Protein AF-A0AAE3TAG8-F1 (afdb_monomer)

Nearest PDB structures (foldseek):
  5u4i-assembly1_t  TM=4.916E-01  e=1.378E+00  Escherichia coli K-12
  6yss-assembly1_t  TM=4.683E-01  e=1.378E+00  Escherichia coli
  7pjw-assembly1_t  TM=4.769E-01  e=2.039E+00  Escherichia coli
  7uvv-assembly1_t  TM=3.783E-01  e=1.313E+00  Acinetobacter baumannii AB0057
  1uk5-assembly1_A  TM=3.791E-01  e=3.017E+00  Mus musculus

Solvent-accessible surface area (backbone atoms only — not comparable to full-atom values): 10497 Å² total; per-residue (Å²): 139,84,82,75,82,76,80,76,69,78,51,58,39,34,29,43,90,76,47,44,81,48,57,55,66,63,53,48,48,61,56,38,70,78,38,60,77,96,37,33,83,53,59,27,48,55,48,49,55,51,50,49,50,55,38,37,54,49,13,47,74,71,63,55,40,52,76,58,18,48,52,30,27,49,54,54,41,55,53,51,38,33,73,76,52,40,82,68,48,60,69,79,78,74,75,91,71,76,95,70,77,87,62,97,71,74,65,55,71,67,55,53,52,52,39,51,52,40,45,48,54,37,52,57,47,60,70,57,92,75,89,51,41,61,70,57,39,49,55,33,44,54,51,20,51,53,51,41,48,52,57,54,71,75,39,94,63,57,72,70,57,49,53,51,44,48,54,55,44,51,54,51,45,50,56,52,33,44,71,46,46,116

pLDDT: mean 74.83, std 16.25, range [32.16, 90.56]

Secondary structure (DSSP, 8-state):
--------PPPPPB-TTTSSB--HHHHHHHHHTTS-GGGIIIIIHHHHHHHHHHHHHHHHHTTSS-HHHHHHHHHHHHHHHHHHHGGGG--------------TT---HHHHHHHHHHHHHHHHTT-S---S-HHHHHHHHHHHHHHHHHHHHSS---HHHHHHHHHHHHHHHHHHHHHH--

Radius of gyration: 24.15 Å; Cα contacts (8 Å, |Δi|>4): 141; chains: 1; bounding box: 53×42×78 Å

Mean predicted aligned error: 17.85 Å

Sequence (182 aa):
MRKWLRYVMPARARAPRDGAAFDVAAYLDGILSTVPDKHKATQGLMLAHRSLREDLDRALADGLVSKGEARATQVAFDAELRVRFGDCAVLPEEETGAETQPDRHAEPPEIAVVEAAALEAVTSAFDAPTDGSAARAHVLAERARETLRRMLDDSELPKAARKEITRRAEARICDLVDQITP

Structure (mmCIF, N/CA/C/O backbone):
data_AF-A0AAE3TAG8-F1
#
_entry.id   AF-A0AAE3TAG8-F1
#
loop_
_atom_site.group_PDB
_atom_site.id
_atom_site.type_symbol
_atom_site.label_atom_id
_atom_site.label_alt_id
_atom_site.label_comp_id
_atom_site.label_asym_id
_atom_site.label_entity_id
_atom_site.label_seq_id
_atom_site.pdbx_PDB_ins_code
_atom_site.Cartn_x
_atom_site.Cartn_y
_atom_site.Cartn_z
_atom_site.occupancy
_atom_site.B_iso_or_equiv
_atom_site.auth_seq_id
_atom_site.auth_comp_id
_atom_site.auth_asym_id
_atom_site.auth_atom_id
_atom_site.pdbx_PDB_model_num
ATOM 1 N N . MET A 1 1 ? -0.258 -24.745 50.966 1.00 35.47 1 MET A N 1
ATOM 2 C CA . MET A 1 1 ? -0.381 -23.571 50.072 1.00 35.47 1 MET A CA 1
ATOM 3 C C . MET A 1 1 ? -0.826 -24.046 48.693 1.00 35.47 1 MET A C 1
ATOM 5 O O . MET A 1 1 ? -0.028 -24.657 48.001 1.00 35.47 1 MET A O 1
ATOM 9 N N . ARG A 1 2 ? -2.094 -23.853 48.307 1.00 37.44 2 ARG A N 1
ATOM 10 C CA . ARG A 1 2 ? -2.589 -24.197 46.960 1.00 37.44 2 ARG A CA 1
ATOM 11 C C . ARG A 1 2 ? -2.889 -22.895 46.216 1.00 37.44 2 ARG A C 1
ATOM 13 O O . ARG A 1 2 ? -3.917 -22.275 46.463 1.00 37.44 2 ARG A O 1
ATOM 20 N N . LYS A 1 3 ? -1.958 -22.445 45.368 1.00 40.41 3 LYS A N 1
ATOM 21 C CA . LYS A 1 3 ? -2.216 -21.371 44.400 1.00 40.41 3 LYS A CA 1
ATOM 22 C C . LYS A 1 3 ? -2.946 -22.007 43.221 1.00 40.41 3 LYS A C 1
ATOM 24 O O . LYS A 1 3 ? -2.374 -22.816 42.502 1.00 40.41 3 LYS A O 1
ATOM 29 N N . TRP A 1 4 ? -4.229 -21.697 43.095 1.00 40.72 4 TRP A N 1
ATOM 30 C CA . TRP A 1 4 ? -5.065 -22.129 41.986 1.00 40.72 4 TRP A CA 1
ATOM 31 C C . TRP A 1 4 ? -4.544 -21.496 40.694 1.00 40.72 4 TRP A C 1
ATOM 33 O O . TRP A 1 4 ? -4.443 -20.270 40.614 1.00 40.72 4 TRP A O 1
ATOM 43 N N . LEU A 1 5 ? -4.213 -22.325 39.696 1.00 40.22 5 LEU A N 1
ATOM 44 C CA . LEU A 1 5 ? -4.130 -21.888 38.305 1.00 40.22 5 LEU A CA 1
ATOM 45 C C . LEU A 1 5 ? -5.467 -21.210 37.982 1.00 40.22 5 LEU A C 1
ATOM 47 O O . LEU A 1 5 ? -6.498 -21.878 37.890 1.00 40.22 5 LEU A O 1
ATOM 51 N N . ARG A 1 6 ? -5.469 -19.881 37.843 1.00 40.59 6 ARG A N 1
ATOM 52 C CA . ARG A 1 6 ? -6.566 -19.197 37.162 1.00 40.59 6 ARG A CA 1
ATOM 53 C C . ARG A 1 6 ? -6.574 -19.753 35.745 1.00 40.59 6 ARG A C 1
ATOM 55 O O . ARG A 1 6 ? -5.628 -19.520 34.999 1.00 40.59 6 ARG A O 1
ATOM 62 N N . TYR A 1 7 ? -7.614 -20.508 35.406 1.00 41.78 7 TYR A N 1
ATOM 63 C CA . TYR A 1 7 ? -7.975 -20.769 34.021 1.00 41.78 7 TYR A CA 1
ATOM 64 C C . TYR A 1 7 ? -8.092 -19.406 33.334 1.00 41.78 7 TYR A C 1
ATOM 66 O O . TYR A 1 7 ? -9.058 -18.674 33.550 1.00 41.78 7 TYR A O 1
ATOM 74 N N . VAL A 1 8 ? -7.065 -19.019 32.578 1.00 39.75 8 VAL A N 1
ATOM 75 C CA . VAL A 1 8 ? -7.144 -17.872 31.681 1.00 39.75 8 VAL A CA 1
ATOM 76 C C . VAL A 1 8 ? -8.042 -18.342 30.549 1.00 39.75 8 VAL A C 1
ATOM 78 O O . VAL A 1 8 ? -7.602 -19.057 29.653 1.00 39.75 8 VAL A O 1
ATOM 81 N N . MET A 1 9 ? -9.334 -18.036 30.652 1.00 44.81 9 MET A N 1
ATOM 82 C CA . MET A 1 9 ? -10.254 -18.202 29.533 1.00 44.81 9 MET A CA 1
ATOM 83 C C . MET A 1 9 ? -9.632 -17.489 28.323 1.00 44.81 9 MET A C 1
ATOM 85 O O . MET A 1 9 ? -9.177 -16.352 28.493 1.00 44.81 9 MET A O 1
ATOM 89 N N . PRO A 1 10 ? -9.562 -18.119 27.135 1.00 56.84 10 PRO A N 1
ATOM 90 C CA . PRO A 1 10 ? -9.063 -17.434 25.952 1.00 56.84 10 PRO A CA 1
ATOM 91 C C . PRO A 1 10 ? -9.889 -16.163 25.755 1.00 56.84 10 PRO A C 1
ATOM 93 O O . PRO A 1 10 ? -11.122 -16.195 25.828 1.00 56.84 10 PRO A O 1
ATOM 96 N N . ALA A 1 11 ? -9.199 -15.034 25.590 1.00 63.84 11 ALA A N 1
ATOM 97 C CA . ALA A 1 11 ? -9.853 -13.762 25.335 1.00 63.84 11 ALA A CA 1
ATOM 98 C C . ALA A 1 11 ? -10.748 -13.908 24.098 1.00 63.84 11 ALA A C 1
ATOM 100 O O . ALA A 1 11 ? -10.351 -14.516 23.103 1.00 63.84 11 ALA A O 1
ATOM 101 N N . ARG A 1 12 ? -11.982 -13.41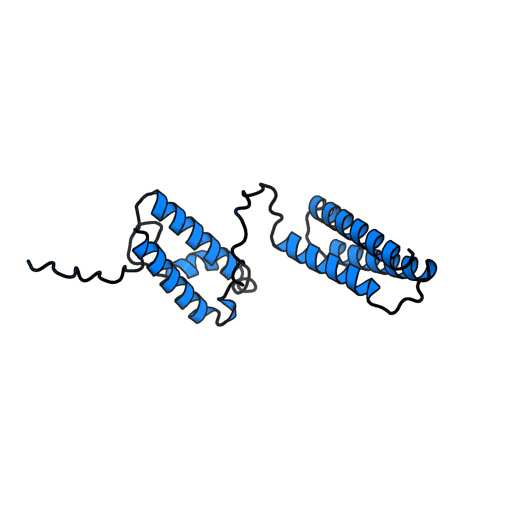3 24.187 1.00 79.88 12 ARG A N 1
ATOM 102 C CA . ARG A 1 12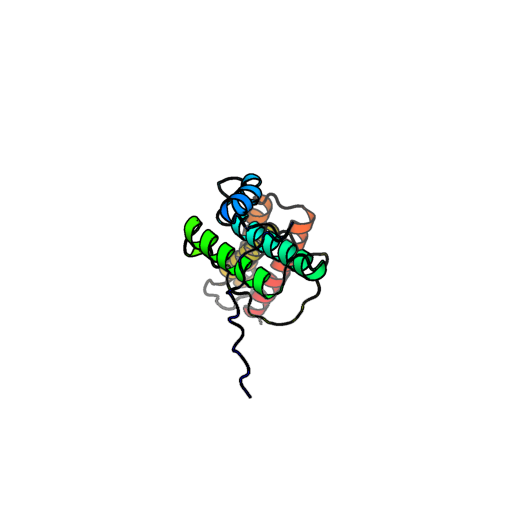 ? -12.932 -13.468 23.073 1.00 79.88 12 ARG A CA 1
ATOM 103 C C . ARG A 1 12 ? -12.711 -12.256 22.180 1.00 79.88 12 ARG A C 1
ATOM 105 O O . ARG A 1 12 ? -12.429 -11.178 22.692 1.00 79.88 12 ARG A O 1
ATOM 112 N N . ALA A 1 13 ? -12.868 -12.434 20.873 1.00 83.56 13 ALA A N 1
ATOM 113 C CA . ALA A 1 13 ? -12.849 -11.320 19.938 1.00 83.56 13 ALA A CA 1
ATOM 114 C C . ALA A 1 13 ? -13.957 -10.318 20.301 1.00 83.56 13 ALA A C 1
ATOM 116 O O . ALA A 1 13 ? -15.129 -10.688 20.448 1.00 83.56 13 ALA A O 1
ATOM 117 N N . ARG A 1 14 ? -13.566 -9.057 20.474 1.00 82.19 14 ARG A N 1
ATOM 118 C CA . ARG A 1 14 ? -14.455 -7.932 20.765 1.00 82.19 14 ARG A CA 1
ATOM 119 C C . ARG A 1 14 ? -14.386 -6.907 19.647 1.00 82.19 14 ARG A C 1
ATOM 121 O O . ARG A 1 14 ? -13.300 -6.614 19.146 1.00 82.19 14 ARG A O 1
ATOM 128 N N . ALA A 1 15 ? -15.543 -6.380 19.266 1.00 85.50 15 ALA A N 1
ATOM 129 C CA . ALA A 1 15 ? -15.617 -5.293 18.309 1.00 85.50 15 ALA A CA 1
ATOM 130 C C . ALA A 1 15 ? -14.877 -4.078 18.894 1.00 85.50 15 ALA A C 1
ATOM 132 O O . ALA 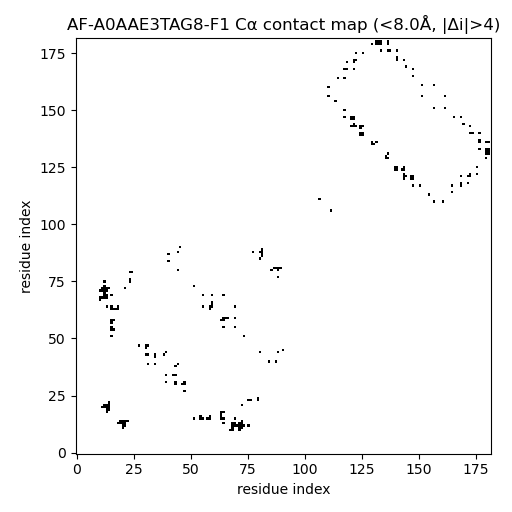A 1 15 ? -15.18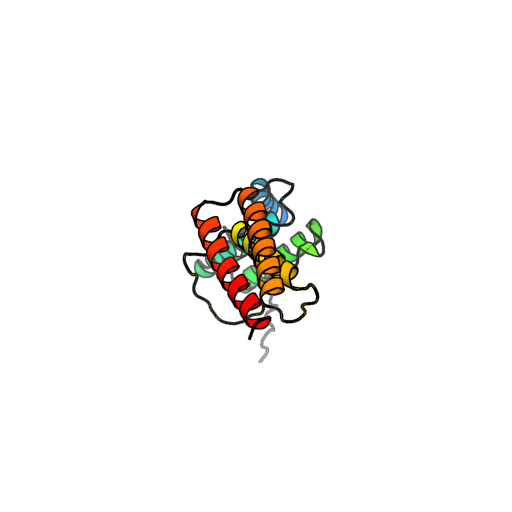2 -3.677 20.020 1.00 85.50 15 ALA A O 1
ATOM 133 N N . PRO A 1 16 ? -13.902 -3.486 18.181 1.00 80.69 16 PRO A N 1
ATOM 134 C CA . PRO A 1 16 ? -13.082 -2.435 18.778 1.00 80.69 16 PRO A CA 1
ATOM 135 C C . PRO A 1 16 ? -13.881 -1.161 19.093 1.00 80.69 16 PRO A C 1
ATOM 137 O O . PRO A 1 16 ? -13.533 -0.410 19.994 1.00 80.69 16 PRO A O 1
ATOM 140 N N . ARG A 1 17 ? -14.971 -0.909 18.361 1.00 83.12 17 ARG A N 1
ATOM 141 C CA . ARG A 1 17 ? -15.736 0.343 18.461 1.00 83.12 17 ARG A CA 1
ATOM 142 C C . ARG A 1 17 ? -16.612 0.443 19.706 1.00 83.12 17 ARG A C 1
ATOM 144 O O . ARG A 1 17 ? -16.894 1.548 20.151 1.00 83.12 17 ARG A O 1
ATOM 151 N N . ASP A 1 18 ? -17.070 -0.686 20.235 1.00 83.56 18 ASP A N 1
ATOM 152 C CA . ASP A 1 18 ? -18.074 -0.723 21.305 1.00 83.56 18 ASP A CA 1
ATOM 153 C C . ASP A 1 18 ? -17.847 -1.841 22.341 1.00 83.56 18 ASP A C 1
ATOM 155 O O . ASP A 1 18 ? -18.583 -1.931 23.324 1.00 83.56 18 ASP A O 1
ATOM 159 N N . GLY A 1 19 ? -16.841 -2.702 22.154 1.00 78.31 19 GLY A N 1
ATOM 160 C CA . GLY A 1 19 ? -16.567 -3.832 23.041 1.00 78.31 19 GLY A CA 1
ATOM 161 C C . GLY A 1 19 ? -17.615 -4.952 22.971 1.00 78.31 19 GLY A C 1
ATOM 162 O O . GLY A 1 19 ? -17.615 -5.855 23.817 1.00 78.31 19 GLY A O 1
ATOM 163 N N . ALA A 1 20 ? -18.522 -4.943 21.987 1.00 87.81 20 ALA A N 1
ATOM 164 C CA . ALA A 1 20 ? -19.510 -5.999 21.779 1.00 87.81 20 ALA A CA 1
ATOM 165 C C . ALA A 1 20 ? -18.867 -7.283 21.218 1.00 87.81 20 ALA A C 1
ATOM 167 O O . ALA A 1 20 ? -17.658 -7.354 20.989 1.00 87.81 20 ALA A O 1
ATOM 168 N N . ALA A 1 21 ? -19.657 -8.346 21.041 1.00 86.94 21 ALA A N 1
ATOM 169 C CA . ALA A 1 21 ? -19.177 -9.542 20.347 1.00 86.94 21 ALA A CA 1
ATOM 170 C C . ALA A 1 21 ? -18.781 -9.174 18.908 1.00 86.94 21 ALA A C 1
ATOM 172 O O . ALA A 1 21 ? -19.542 -8.495 18.222 1.00 86.94 21 ALA A O 1
ATOM 173 N N . PHE A 1 22 ? -17.590 -9.589 18.469 1.00 89.25 22 PHE A N 1
ATOM 174 C CA . PHE A 1 22 ? -17.091 -9.183 17.158 1.00 89.25 22 PHE A CA 1
ATOM 175 C C . PHE A 1 22 ? -17.721 -10.003 16.031 1.00 89.25 22 PHE A C 1
ATOM 177 O O . PHE A 1 22 ? -17.402 -11.180 15.865 1.00 89.25 22 PHE A O 1
ATOM 184 N N . ASP A 1 23 ? -18.587 -9.364 15.245 1.00 90.38 23 ASP A N 1
ATOM 185 C CA . ASP A 1 23 ? -19.035 -9.881 13.954 1.00 90.38 23 ASP A CA 1
ATOM 186 C C . ASP A 1 23 ? -18.053 -9.431 12.865 1.00 90.38 23 ASP A C 1
ATOM 188 O O . ASP A 1 23 ? -18.152 -8.338 12.302 1.00 90.38 23 ASP A O 1
ATOM 192 N N . VAL A 1 24 ? -17.050 -10.276 12.626 1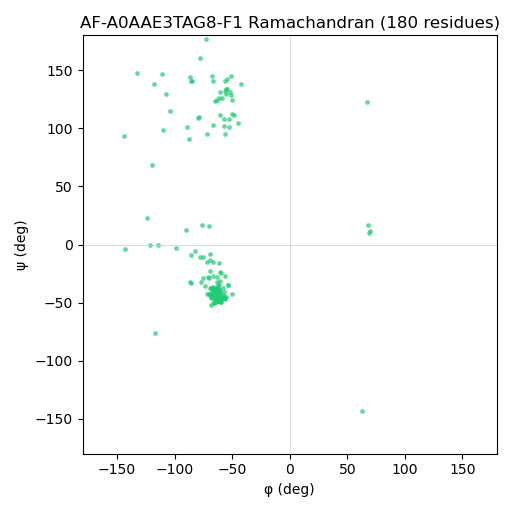.00 86.56 24 VAL A N 1
ATOM 193 C CA . VAL A 1 24 ? -15.968 -10.018 11.669 1.00 86.56 24 VAL A CA 1
ATOM 194 C C . VAL A 1 24 ? -16.515 -9.830 10.252 1.00 86.56 24 VAL A C 1
ATOM 196 O O . VAL A 1 24 ? -16.063 -8.946 9.524 1.00 86.56 24 VAL A O 1
ATOM 199 N N . ALA A 1 25 ? -17.499 -10.646 9.867 1.00 86.69 25 ALA A N 1
ATOM 200 C CA . ALA A 1 25 ? -18.087 -10.639 8.536 1.00 86.69 25 ALA A CA 1
ATOM 201 C C . ALA A 1 25 ? -18.831 -9.325 8.280 1.00 86.69 25 ALA A C 1
ATOM 203 O O . ALA A 1 25 ? -18.541 -8.646 7.297 1.00 86.69 25 ALA A O 1
ATOM 204 N N . ALA A 1 26 ? -19.709 -8.922 9.205 1.00 88.50 26 ALA A N 1
ATOM 205 C CA . ALA A 1 26 ? -20.433 -7.658 9.102 1.00 88.50 26 ALA A CA 1
ATOM 206 C C . ALA A 1 26 ? -19.489 -6.444 9.140 1.00 88.50 26 ALA A C 1
ATOM 208 O O . ALA A 1 26 ? -19.700 -5.466 8.420 1.00 88.50 26 ALA A O 1
ATOM 209 N N . TYR A 1 27 ? -18.425 -6.508 9.948 1.00 89.06 27 TYR A N 1
ATOM 210 C CA . TYR A 1 27 ? -17.400 -5.465 9.996 1.00 89.06 27 TYR A CA 1
ATOM 211 C C . TYR A 1 27 ? -16.683 -5.312 8.646 1.00 89.06 27 TYR A C 1
ATOM 213 O O . TYR A 1 27 ? -16.576 -4.200 8.123 1.00 89.06 27 TYR A O 1
ATOM 221 N N . LEU A 1 28 ? -16.244 -6.426 8.051 1.00 87.88 28 LEU A N 1
ATOM 222 C CA . LEU A 1 28 ? -15.624 -6.440 6.726 1.00 87.88 28 LEU A CA 1
ATOM 223 C C . LEU A 1 28 ? -16.581 -5.956 5.639 1.00 87.88 28 LEU A C 1
ATOM 225 O O . LEU A 1 28 ? -16.180 -5.158 4.797 1.00 87.88 28 LEU A O 1
ATOM 229 N N . ASP A 1 29 ? -17.839 -6.390 5.664 1.00 88.56 29 ASP A N 1
ATOM 230 C CA . ASP A 1 29 ? -18.848 -5.958 4.694 1.00 88.56 29 ASP A CA 1
ATOM 231 C C . ASP A 1 29 ? -19.083 -4.448 4.763 1.00 88.56 29 ASP A C 1
ATOM 233 O O . ASP A 1 29 ? -19.161 -3.790 3.725 1.00 88.56 29 ASP A O 1
ATOM 237 N N . GLY A 1 30 ? -19.097 -3.873 5.969 1.00 87.50 30 GLY A N 1
ATOM 238 C CA . GLY A 1 30 ? -19.170 -2.426 6.159 1.00 87.50 30 GLY A CA 1
ATOM 239 C C . GLY A 1 30 ? -18.028 -1.691 5.457 1.00 87.50 30 GLY A C 1
ATOM 240 O O . GLY A 1 30 ? -18.270 -0.731 4.727 1.00 87.50 30 GLY A O 1
ATOM 241 N N . ILE A 1 31 ? -16.795 -2.177 5.608 1.00 84.12 31 ILE A N 1
ATOM 242 C CA . ILE A 1 31 ? -15.614 -1.574 4.977 1.00 84.12 31 ILE A CA 1
ATOM 243 C C . ILE A 1 31 ? -15.655 -1.756 3.456 1.00 84.12 31 ILE A C 1
ATOM 245 O O . ILE A 1 31 ? -15.554 -0.788 2.699 1.00 84.12 31 ILE A O 1
ATOM 249 N N . LEU A 1 32 ? -15.854 -2.991 2.996 1.00 84.19 32 LEU A N 1
ATOM 250 C CA . LEU A 1 32 ? -15.802 -3.349 1.581 1.00 84.19 32 LEU A CA 1
ATOM 251 C C . LEU A 1 32 ? -16.974 -2.778 0.779 1.00 84.19 32 LEU A C 1
ATOM 253 O O . LEU A 1 32 ? -16.836 -2.605 -0.428 1.00 84.19 32 LEU A O 1
ATOM 257 N N . SER A 1 33 ? -18.104 -2.450 1.413 1.00 87.19 33 SER A N 1
ATOM 258 C CA . SER A 1 33 ? -19.248 -1.809 0.744 1.00 87.19 33 SER A CA 1
ATOM 259 C C . SER A 1 33 ? -18.903 -0.459 0.107 1.00 87.19 33 SER A C 1
ATOM 261 O O . SER A 1 33 ? -19.550 -0.047 -0.853 1.00 87.19 33 SER A O 1
ATOM 263 N N . THR A 1 34 ? -17.861 0.210 0.610 1.00 80.44 34 THR A N 1
ATOM 264 C CA . THR A 1 34 ? -17.388 1.504 0.096 1.00 80.44 34 THR A CA 1
ATOM 265 C C . THR A 1 34 ? -16.404 1.369 -1.070 1.00 80.44 34 THR A C 1
ATOM 267 O O . THR A 1 34 ? -16.070 2.361 -1.716 1.00 80.44 34 THR A O 1
ATOM 270 N N . VAL A 1 35 ? -15.951 0.145 -1.361 1.00 71.69 35 VAL A N 1
ATOM 271 C CA . VAL A 1 35 ? -14.906 -0.149 -2.346 1.00 71.69 35 VAL A CA 1
ATOM 272 C C . VAL A 1 35 ? -15.530 -0.805 -3.583 1.00 71.69 35 VAL A C 1
ATOM 274 O O . VAL A 1 35 ? -16.245 -1.802 -3.446 1.00 71.69 35 VAL A O 1
ATOM 277 N N . PRO A 1 36 ? -15.251 -0.312 -4.807 1.00 77.06 36 PRO A N 1
ATOM 278 C CA . PRO A 1 36 ? -15.712 -0.964 -6.031 1.00 77.06 36 PRO A CA 1
ATOM 279 C C . PRO A 1 36 ? -15.252 -2.425 -6.105 1.00 77.06 36 PRO A C 1
ATOM 281 O O . PRO A 1 36 ? -14.101 -2.718 -5.781 1.00 77.06 36 PRO A O 1
ATOM 284 N N . ASP A 1 37 ? -16.105 -3.334 -6.595 1.00 74.06 37 ASP A N 1
ATOM 285 C CA . ASP A 1 37 ? -15.838 -4.786 -6.606 1.00 74.06 37 ASP A CA 1
ATOM 286 C C . ASP A 1 37 ? -14.469 -5.154 -7.194 1.00 74.06 37 ASP A C 1
ATOM 288 O O . ASP A 1 37 ? -13.730 -5.945 -6.606 1.00 74.06 37 ASP A O 1
ATOM 292 N N . LYS A 1 38 ? -14.082 -4.501 -8.298 1.00 70.56 38 LYS A N 1
ATOM 293 C CA . LYS A 1 38 ? -12.788 -4.699 -8.975 1.00 70.56 38 LYS A CA 1
ATOM 294 C C . LYS A 1 38 ? -11.554 -4.368 -8.120 1.00 70.56 38 LYS A C 1
ATOM 296 O O . LYS A 1 38 ? -10.452 -4.764 -8.478 1.00 70.56 38 LYS A O 1
ATOM 301 N N . HIS A 1 39 ? -11.720 -3.645 -7.013 1.00 71.69 39 HIS A N 1
ATOM 302 C CA . HIS A 1 39 ? -10.639 -3.222 -6.118 1.00 71.69 39 HIS A CA 1
ATOM 303 C C . HIS A 1 39 ? -10.730 -3.856 -4.722 1.00 71.69 39 HIS A C 1
ATOM 305 O O . HIS A 1 39 ? -9.861 -3.617 -3.885 1.00 71.69 39 HIS A O 1
ATOM 311 N N . LYS A 1 40 ? -11.743 -4.691 -4.444 1.00 75.00 40 LYS A N 1
ATOM 312 C CA . LYS A 1 40 ? -11.933 -5.296 -3.113 1.00 75.00 40 LYS A CA 1
ATOM 313 C C . LYS A 1 40 ? -10.771 -6.194 -2.691 1.00 75.00 40 LYS A C 1
ATOM 315 O O . LYS A 1 40 ? -10.363 -6.142 -1.537 1.00 75.00 40 LYS A O 1
ATOM 320 N N . ALA A 1 41 ? -10.210 -6.958 -3.626 1.00 68.50 41 ALA A N 1
ATOM 321 C CA . ALA A 1 41 ? -9.097 -7.868 -3.351 1.00 68.50 41 ALA A CA 1
ATOM 322 C C . ALA A 1 41 ? -7.754 -7.152 -3.100 1.00 68.50 41 ALA A C 1
ATOM 324 O O . ALA A 1 41 ? -6.827 -7.772 -2.596 1.00 68.50 41 ALA A O 1
ATOM 325 N N . THR A 1 42 ? -7.639 -5.864 -3.443 1.00 69.69 42 THR A N 1
ATOM 326 C CA . THR A 1 42 ? -6.410 -5.074 -3.270 1.00 69.69 42 THR A CA 1
ATOM 327 C C . THR A 1 42 ? -6.638 -3.923 -2.292 1.00 69.69 42 THR A C 1
ATOM 329 O O . THR A 1 42 ? -6.283 -4.015 -1.118 1.00 69.69 42 THR A O 1
ATOM 332 N N . GLN A 1 43 ? -7.308 -2.860 -2.737 1.00 69.00 43 GLN A N 1
ATOM 333 C CA . GLN A 1 43 ? -7.610 -1.680 -1.922 1.00 69.00 43 GLN A CA 1
ATOM 334 C C . GLN A 1 43 ? -8.531 -2.017 -0.747 1.00 69.00 43 GLN A C 1
ATOM 336 O O . GLN A 1 43 ? -8.340 -1.498 0.350 1.00 69.00 43 GLN A O 1
ATOM 341 N N . GLY A 1 44 ? -9.503 -2.909 -0.958 1.00 74.31 44 GLY A N 1
ATOM 342 C CA . GLY A 1 44 ? -10.408 -3.354 0.100 1.00 74.31 44 GLY A CA 1
ATOM 343 C C . GLY A 1 44 ? -9.681 -4.079 1.231 1.00 74.31 44 GLY A C 1
ATOM 344 O O . GLY A 1 44 ? -9.946 -3.790 2.395 1.00 74.31 44 GLY A O 1
ATOM 345 N N . LEU A 1 45 ? -8.716 -4.944 0.903 1.00 79.69 45 LEU A N 1
ATOM 346 C CA . LEU A 1 45 ? -7.903 -5.659 1.888 1.00 79.69 45 LEU A CA 1
ATOM 347 C C . LEU A 1 45 ? -7.015 -4.702 2.700 1.00 79.69 45 LEU A C 1
ATOM 349 O O . LEU A 1 45 ? -7.004 -4.751 3.931 1.00 79.69 45 LEU A O 1
ATOM 353 N N . MET A 1 46 ? -6.319 -3.784 2.019 1.00 78.75 46 MET A N 1
ATOM 354 C CA . MET A 1 46 ? -5.486 -2.769 2.675 1.00 78.75 46 MET A CA 1
ATOM 355 C C . MET A 1 46 ? -6.307 -1.871 3.606 1.00 78.75 46 MET A C 1
ATOM 357 O O . MET A 1 46 ? -5.898 -1.608 4.739 1.00 78.75 46 MET A O 1
ATOM 361 N N . LEU A 1 47 ? -7.474 -1.412 3.139 1.00 80.44 47 LEU A N 1
ATOM 362 C CA . LEU A 1 47 ? -8.382 -0.587 3.930 1.00 80.44 47 LEU A CA 1
ATOM 363 C C . LEU A 1 47 ? -8.881 -1.354 5.155 1.00 80.44 47 LEU A C 1
ATOM 365 O O . LEU A 1 47 ? -8.861 -0.813 6.255 1.00 80.44 47 LEU A O 1
ATOM 369 N N . ALA A 1 48 ? -9.256 -2.622 4.982 1.00 83.50 48 ALA A N 1
ATOM 370 C CA . ALA A 1 48 ? -9.741 -3.462 6.065 1.00 83.50 48 ALA A CA 1
ATOM 371 C C . ALA A 1 48 ? -8.689 -3.647 7.174 1.00 83.50 48 ALA A C 1
ATOM 373 O O . ALA A 1 48 ? -9.002 -3.434 8.347 1.00 83.50 48 ALA A O 1
ATOM 374 N N . HIS A 1 49 ? -7.437 -3.961 6.821 1.00 83.94 49 HIS A N 1
ATOM 375 C CA . HIS A 1 49 ? -6.347 -4.080 7.797 1.00 83.94 49 HIS A CA 1
ATOM 376 C C . HIS A 1 49 ? -6.047 -2.762 8.511 1.00 83.94 49 HIS A C 1
ATOM 378 O O . HIS A 1 49 ? -5.927 -2.737 9.737 1.00 83.94 49 HIS A O 1
ATOM 384 N N . ARG A 1 50 ? -5.942 -1.657 7.760 1.00 84.00 50 ARG A N 1
ATOM 385 C CA . ARG A 1 50 ? -5.679 -0.338 8.345 1.00 84.00 50 ARG A CA 1
ATOM 386 C C . ARG A 1 50 ? -6.796 0.065 9.308 1.00 84.00 50 ARG A C 1
ATOM 388 O O . ARG A 1 50 ? -6.500 0.458 10.432 1.00 84.00 50 ARG A O 1
ATOM 395 N N . SER A 1 51 ? -8.055 -0.066 8.888 1.00 87.19 51 SER A N 1
ATOM 396 C CA . SER A 1 51 ? -9.212 0.283 9.715 1.00 87.19 51 SER A CA 1
ATOM 397 C C . SER A 1 51 ? -9.278 -0.548 10.989 1.00 87.19 51 SER A C 1
ATOM 399 O O . SER A 1 51 ? -9.504 0.024 12.051 1.00 87.19 51 SER A O 1
ATOM 401 N N . LEU A 1 52 ? -9.021 -1.861 10.919 1.00 90.44 52 LEU A N 1
ATOM 402 C CA . LEU A 1 52 ? -9.008 -2.682 12.126 1.00 90.44 52 LEU A CA 1
ATOM 403 C C . LEU A 1 52 ? -7.886 -2.265 13.081 1.00 90.44 52 LEU A C 1
ATOM 405 O O . LEU A 1 52 ? -8.133 -2.152 14.279 1.00 90.44 52 LEU A O 1
ATOM 409 N N . ARG A 1 53 ? -6.672 -2.024 12.568 1.00 89.56 53 ARG A N 1
ATOM 410 C CA . ARG A 1 53 ? -5.534 -1.602 13.395 1.00 89.56 53 ARG A CA 1
ATOM 411 C C . ARG A 1 53 ? -5.834 -0.293 14.121 1.00 89.56 53 ARG A C 1
ATOM 413 O O . ARG A 1 53 ? -5.688 -0.225 15.334 1.00 89.56 53 ARG A O 1
ATOM 420 N N . GLU A 1 54 ? -6.310 0.713 13.393 1.00 90.06 54 GLU A N 1
ATOM 421 C CA . GLU A 1 54 ? -6.664 2.018 13.963 1.00 90.06 54 GLU A CA 1
ATOM 422 C C . GLU A 1 54 ? -7.797 1.914 14.994 1.00 90.06 54 GLU A C 1
ATOM 424 O O . GLU A 1 54 ? -7.743 2.548 16.050 1.00 90.06 54 GLU A O 1
ATOM 429 N N . ASP A 1 55 ? -8.815 1.100 14.706 1.00 90.56 55 ASP A N 1
ATOM 430 C CA . ASP A 1 55 ? -9.933 0.866 15.614 1.00 90.56 55 ASP A CA 1
ATOM 431 C C . ASP A 1 55 ? -9.468 0.115 16.883 1.00 90.56 55 ASP A C 1
ATOM 433 O O . ASP A 1 55 ? -9.893 0.465 17.983 1.00 90.56 55 ASP A O 1
ATOM 437 N N . LEU A 1 56 ? -8.560 -0.864 16.768 1.00 89.69 56 LEU A N 1
ATOM 438 C CA . LEU A 1 56 ? -7.970 -1.588 17.903 1.00 89.69 56 LEU A CA 1
ATOM 439 C C . LEU A 1 56 ? -7.042 -0.715 18.749 1.00 89.69 56 LEU A C 1
ATOM 441 O O . LEU A 1 56 ? -7.125 -0.770 19.975 1.00 89.69 56 LEU A O 1
ATOM 445 N N . ASP A 1 57 ? -6.195 0.103 18.127 1.00 89.19 57 ASP A N 1
ATOM 446 C CA . ASP A 1 57 ? -5.301 1.023 18.835 1.00 89.19 57 ASP A CA 1
ATOM 447 C C . ASP A 1 57 ? -6.105 2.042 19.647 1.00 89.19 57 ASP A C 1
ATOM 449 O O . ASP A 1 57 ? -5.812 2.279 20.823 1.00 89.19 57 ASP A O 1
ATOM 453 N N . ARG A 1 58 ? -7.179 2.587 19.057 1.00 89.81 58 ARG A N 1
ATOM 454 C CA . ARG A 1 58 ? -8.108 3.476 19.762 1.00 89.81 58 ARG A CA 1
ATOM 455 C C . ARG A 1 58 ? -8.824 2.747 20.898 1.00 89.81 58 ARG A C 1
ATOM 457 O O . ARG A 1 58 ? -8.842 3.243 22.017 1.00 89.81 58 ARG A O 1
ATOM 464 N N . ALA A 1 59 ? -9.339 1.545 20.650 1.00 87.81 59 ALA A N 1
ATOM 465 C CA . ALA A 1 59 ? -10.026 0.752 21.667 1.00 87.81 59 ALA A CA 1
ATOM 466 C C . ALA A 1 59 ? -9.119 0.380 22.853 1.00 87.81 59 ALA A C 1
ATOM 468 O O . ALA A 1 59 ? -9.580 0.319 23.993 1.00 87.81 59 ALA A O 1
ATOM 469 N N . LEU A 1 60 ? -7.830 0.138 22.595 1.00 88.62 60 LEU A N 1
ATOM 470 C CA . LEU A 1 60 ? -6.819 -0.099 23.624 1.00 88.62 60 LEU A CA 1
ATOM 471 C C . LEU A 1 60 ? -6.502 1.174 24.412 1.00 88.62 60 LEU A C 1
ATOM 473 O O . LEU A 1 60 ? -6.382 1.106 25.636 1.00 88.62 60 LEU A O 1
ATOM 477 N N . ALA A 1 61 ? -6.373 2.316 23.731 1.00 88.38 61 ALA A N 1
ATOM 478 C CA . ALA A 1 61 ? -6.142 3.611 24.367 1.00 88.38 61 ALA A CA 1
ATOM 479 C C . ALA A 1 61 ? -7.325 4.034 25.254 1.00 88.38 61 ALA A C 1
ATOM 481 O O . ALA A 1 61 ? -7.119 4.504 26.373 1.00 88.38 61 ALA A O 1
ATOM 482 N N . ASP A 1 62 ? -8.550 3.782 24.790 1.00 89.56 62 ASP A N 1
ATOM 483 C CA . ASP A 1 62 ? -9.797 4.117 25.484 1.00 89.56 62 ASP A CA 1
ATOM 484 C C . ASP A 1 62 ? -10.191 3.070 26.546 1.00 89.56 62 ASP A C 1
ATOM 486 O O . ASP A 1 62 ? -11.163 3.249 27.281 1.00 89.56 62 ASP A O 1
ATOM 490 N N . GLY A 1 63 ? -9.451 1.959 26.644 1.00 87.00 63 GLY A N 1
ATOM 491 C CA . GLY A 1 63 ? -9.723 0.874 27.590 1.00 87.00 63 GLY A CA 1
ATOM 492 C C . GLY A 1 63 ? -11.004 0.082 27.299 1.00 87.00 63 GLY A C 1
ATOM 493 O O . GLY A 1 63 ? -11.484 -0.638 28.175 1.00 87.00 63 GLY A O 1
ATOM 494 N N . LEU A 1 64 ? -11.552 0.196 26.085 1.00 85.31 64 LEU A N 1
ATOM 495 C CA . LEU A 1 64 ? -12.743 -0.531 25.627 1.00 85.31 64 LEU A CA 1
ATOM 496 C C . LEU A 1 64 ? -12.473 -2.028 25.439 1.00 85.31 64 LEU A C 1
ATOM 498 O O . LEU A 1 64 ? -13.376 -2.849 25.602 1.00 85.31 64 LEU A O 1
ATOM 502 N N . VAL A 1 65 ? -11.230 -2.385 25.112 1.00 86.38 65 VAL A N 1
ATOM 503 C CA . VAL A 1 65 ? -10.774 -3.772 24.979 1.00 86.38 65 VAL A CA 1
ATOM 504 C C . VAL A 1 65 ? -9.454 -3.975 25.712 1.00 86.38 65 VAL A C 1
ATOM 506 O O . VAL A 1 65 ? -8.601 -3.090 25.782 1.00 86.38 65 VAL A O 1
ATOM 509 N N . SER A 1 66 ? -9.244 -5.174 26.245 1.00 86.81 66 SER A N 1
ATOM 510 C CA . SER A 1 66 ? -7.936 -5.580 26.759 1.00 86.81 66 SER A CA 1
ATOM 511 C C . SER A 1 66 ? -6.979 -5.967 25.625 1.00 86.81 66 SER A C 1
ATOM 513 O O . SER A 1 66 ? -7.397 -6.368 24.540 1.00 86.81 66 SER A O 1
ATOM 515 N N . LYS A 1 67 ? -5.664 -5.966 25.895 1.00 83.44 67 LYS A N 1
ATOM 516 C CA . LYS A 1 67 ? -4.645 -6.472 24.947 1.00 83.44 67 LYS A CA 1
ATOM 517 C C . LYS A 1 67 ? -4.924 -7.905 24.472 1.00 83.44 67 LYS A C 1
ATOM 519 O O . LYS A 1 67 ? -4.631 -8.247 23.331 1.00 83.44 67 LYS A O 1
ATOM 524 N N . GLY A 1 68 ? -5.480 -8.746 25.348 1.00 82.56 68 GLY A N 1
ATOM 525 C CA . GLY A 1 68 ? -5.863 -10.113 24.998 1.00 82.56 68 GLY A CA 1
ATOM 526 C C . GLY A 1 68 ? -7.036 -10.154 24.021 1.00 82.56 68 GLY A C 1
ATOM 527 O O . GLY A 1 68 ? -6.992 -10.911 23.055 1.00 82.56 68 GLY A O 1
ATOM 528 N N . GLU A 1 69 ? -8.058 -9.327 24.250 1.00 84.62 69 GLU A N 1
ATOM 529 C CA . GLU A 1 69 ? -9.228 -9.225 23.369 1.00 84.62 69 GLU A CA 1
ATOM 530 C C . GLU A 1 69 ? -8.850 -8.629 22.017 1.00 84.62 69 GLU A C 1
ATOM 532 O O . GLU A 1 69 ? -9.224 -9.197 21.000 1.00 84.62 69 GLU A O 1
ATOM 537 N N . ALA A 1 70 ? -8.014 -7.587 21.987 1.00 81.44 70 ALA A N 1
ATOM 538 C CA . ALA A 1 70 ? -7.491 -7.018 20.747 1.00 81.44 70 ALA A CA 1
ATOM 539 C C . ALA A 1 70 ? -6.754 -8.064 19.892 1.00 81.44 70 ALA A C 1
ATOM 541 O O . ALA A 1 70 ? -7.005 -8.186 18.694 1.00 81.44 70 ALA A O 1
ATOM 542 N N . ARG A 1 71 ? -5.902 -8.891 20.516 1.00 82.50 71 ARG A N 1
ATOM 543 C CA . ARG A 1 71 ? -5.219 -9.988 19.815 1.00 82.50 71 ARG A CA 1
ATOM 544 C C . ARG A 1 71 ? -6.202 -11.037 19.291 1.00 82.50 71 ARG A C 1
ATOM 546 O O . ARG A 1 71 ? -6.030 -11.522 18.179 1.00 82.50 71 ARG A O 1
ATOM 553 N N . ALA A 1 72 ? -7.217 -11.399 20.074 1.00 80.19 72 ALA A N 1
ATOM 554 C CA . ALA A 1 72 ? -8.243 -12.345 19.638 1.00 80.19 72 ALA A CA 1
ATOM 555 C C . ALA A 1 72 ? -9.077 -11.793 18.469 1.00 80.19 72 ALA A C 1
ATOM 557 O O . ALA A 1 72 ? -9.392 -12.537 17.542 1.00 80.19 72 ALA A O 1
ATOM 558 N N . THR A 1 73 ? -9.388 -10.495 18.490 1.00 86.00 73 THR A N 1
ATOM 559 C CA . THR A 1 73 ? -10.061 -9.771 17.404 1.00 86.00 73 THR A CA 1
ATOM 560 C C . THR A 1 73 ? -9.229 -9.788 16.125 1.00 86.00 73 THR A C 1
ATOM 562 O O . THR A 1 73 ? -9.763 -10.148 15.080 1.00 86.00 73 THR A O 1
ATOM 565 N N . GLN A 1 74 ? -7.925 -9.498 16.207 1.00 86.19 74 GLN A N 1
ATOM 566 C CA . GLN A 1 74 ? -7.018 -9.570 15.056 1.00 86.19 74 GLN A CA 1
ATOM 567 C C . GLN A 1 74 ? -6.971 -10.980 14.452 1.00 86.19 74 GLN A C 1
ATOM 569 O O . GLN A 1 74 ? -7.130 -11.145 13.250 1.00 86.19 74 GLN A O 1
ATOM 574 N N . VAL A 1 75 ? -6.837 -12.017 15.285 1.00 83.44 75 VAL A N 1
ATOM 575 C CA . VAL A 1 75 ? -6.796 -13.411 14.808 1.00 83.44 75 VAL A CA 1
ATOM 576 C C . VAL A 1 75 ? -8.103 -13.816 14.122 1.00 83.44 75 VAL A C 1
ATOM 578 O O . VAL A 1 75 ? -8.071 -14.477 13.085 1.00 83.44 75 VAL A O 1
ATOM 581 N N . ALA A 1 76 ? -9.253 -13.435 14.687 1.00 83.81 76 ALA A N 1
ATOM 582 C CA . ALA A 1 76 ? -10.554 -13.713 14.081 1.00 83.81 76 ALA A CA 1
ATOM 583 C C . ALA A 1 76 ? -10.714 -12.994 12.733 1.00 83.81 76 ALA A C 1
ATOM 585 O O . ALA A 1 76 ? -11.263 -13.558 11.789 1.00 83.81 76 ALA A O 1
ATOM 586 N N . PHE A 1 77 ? -10.189 -11.775 12.637 1.00 87.31 77 PHE A N 1
ATOM 587 C CA . PHE A 1 77 ? -10.178 -10.990 11.414 1.00 87.31 77 PHE A CA 1
ATOM 588 C C . PHE A 1 77 ? -9.303 -11.592 10.315 1.00 87.31 77 PHE A C 1
ATOM 590 O O . PHE A 1 77 ? -9.783 -11.804 9.204 1.00 87.31 77 PHE A O 1
ATOM 597 N N . ASP A 1 78 ? -8.055 -11.939 10.628 1.00 83.75 78 ASP A N 1
ATOM 598 C CA . ASP A 1 78 ? -7.130 -12.539 9.661 1.00 83.75 78 ASP A CA 1
ATOM 599 C C . ASP A 1 78 ? -7.655 -13.892 9.151 1.00 83.75 78 ASP A C 1
ATOM 601 O O . ASP A 1 78 ? -7.478 -14.243 7.983 1.00 83.75 78 ASP A O 1
ATOM 605 N N . ALA A 1 79 ? -8.336 -14.657 10.014 1.00 79.94 79 ALA A N 1
ATOM 606 C CA . ALA A 1 79 ? -8.986 -15.903 9.622 1.00 79.94 79 ALA A CA 1
ATOM 607 C C . ALA A 1 79 ? -10.108 -15.670 8.596 1.00 79.94 79 ALA A C 1
ATOM 609 O O . ALA A 1 79 ? -10.154 -16.368 7.585 1.00 79.94 79 ALA A O 1
ATOM 610 N N . GLU A 1 80 ? -10.973 -14.677 8.815 1.00 85.12 80 GLU A N 1
ATOM 611 C CA . GLU A 1 80 ? -12.053 -14.343 7.878 1.00 85.12 80 GLU A CA 1
ATOM 612 C C . GLU A 1 80 ? -11.510 -13.782 6.556 1.00 85.12 80 GLU A C 1
ATOM 614 O O . GLU A 1 80 ? -12.007 -14.126 5.482 1.00 85.12 80 GLU A O 1
ATOM 619 N N . LEU A 1 81 ? -10.443 -12.979 6.603 1.00 81.69 81 LEU A N 1
ATOM 620 C CA . LEU A 1 81 ? -9.777 -12.516 5.388 1.00 81.69 81 LEU A CA 1
ATOM 621 C C . LEU A 1 81 ? -9.232 -13.684 4.565 1.00 81.69 81 LEU A C 1
ATOM 623 O O . LEU A 1 81 ? -9.456 -13.719 3.356 1.00 81.69 81 LEU A O 1
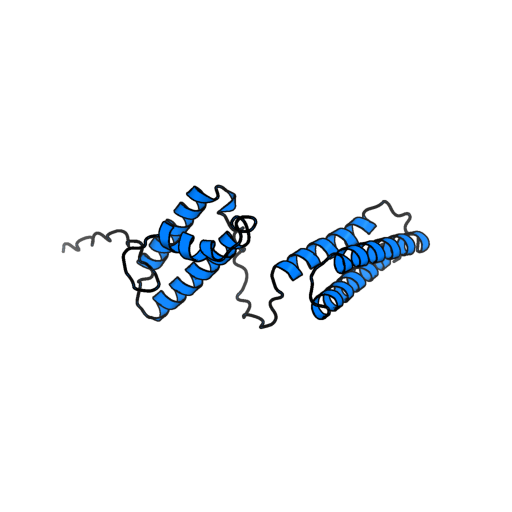ATOM 627 N N . ARG A 1 82 ? -8.596 -14.679 5.195 1.00 77.56 82 ARG A N 1
ATOM 628 C CA . ARG A 1 82 ? -8.143 -15.894 4.493 1.00 77.56 82 ARG A CA 1
ATOM 629 C C . ARG A 1 82 ? -9.296 -16.683 3.883 1.00 77.56 82 ARG A C 1
ATOM 631 O O . ARG A 1 82 ? -9.152 -17.193 2.778 1.00 77.56 82 ARG A O 1
ATOM 638 N N . VAL A 1 83 ? -10.442 -16.765 4.562 1.00 78.62 83 VAL A N 1
ATOM 639 C CA . VAL A 1 83 ? -11.643 -17.422 4.016 1.00 78.62 83 VAL A CA 1
ATOM 640 C C . VAL A 1 83 ? -12.148 -16.699 2.763 1.00 78.62 83 VAL A C 1
ATOM 642 O O . VAL A 1 83 ? -12.520 -17.355 1.792 1.00 78.62 83 VAL A O 1
ATOM 645 N N . ARG A 1 84 ? -12.147 -15.361 2.760 1.00 76.12 84 ARG A N 1
ATOM 646 C CA . ARG A 1 84 ? -12.722 -14.556 1.668 1.00 76.12 84 ARG A CA 1
ATOM 647 C C . ARG A 1 84 ? -11.770 -14.294 0.502 1.00 76.12 84 ARG A C 1
ATOM 649 O O . ARG A 1 84 ? -12.226 -14.196 -0.634 1.00 76.12 84 ARG A O 1
ATOM 656 N N . PHE A 1 85 ? -10.475 -14.162 0.773 1.00 75.12 85 PHE A N 1
ATOM 657 C CA . PHE A 1 85 ? -9.474 -13.710 -0.199 1.00 75.12 85 PHE A CA 1
ATOM 658 C C . PHE A 1 85 ? -8.337 -14.719 -0.428 1.00 75.12 85 PHE A C 1
ATOM 660 O O . PHE A 1 85 ? -7.464 -14.467 -1.256 1.00 75.12 85 PHE A O 1
ATOM 667 N N . GLY A 1 86 ? -8.342 -15.871 0.251 1.00 70.69 86 GLY A N 1
ATOM 668 C CA . GLY A 1 86 ? -7.304 -16.894 0.102 1.00 70.69 86 GLY A CA 1
ATOM 669 C C . GLY A 1 86 ? -5.922 -16.391 0.529 1.00 70.69 86 GLY A C 1
ATOM 670 O O . GLY A 1 86 ? -5.801 -15.602 1.465 1.00 70.69 86 GLY A O 1
ATOM 671 N N . ASP A 1 87 ? -4.871 -16.818 -0.173 1.00 58.69 87 ASP A N 1
ATOM 672 C CA . ASP A 1 87 ? -3.481 -16.426 0.120 1.00 58.69 87 ASP A CA 1
ATOM 673 C C . ASP A 1 87 ? -3.201 -14.931 -0.124 1.00 58.69 87 ASP A C 1
ATOM 675 O O . ASP A 1 87 ? -2.231 -14.389 0.400 1.00 58.69 87 ASP A O 1
ATOM 679 N N . CYS A 1 88 ? -4.087 -14.222 -0.837 1.00 52.16 88 CYS A N 1
ATOM 680 C CA . CYS A 1 88 ? -4.034 -12.763 -0.974 1.00 52.16 88 CYS A CA 1
ATOM 681 C C . CYS A 1 88 ? -4.376 -12.021 0.332 1.00 52.16 88 CYS A C 1
ATOM 683 O O . CYS A 1 88 ? -4.228 -10.805 0.394 1.00 52.16 88 CYS A O 1
ATOM 685 N N . ALA A 1 89 ? -4.838 -12.731 1.370 1.00 54.69 89 ALA A N 1
ATOM 686 C CA . ALA A 1 89 ? -5.125 -12.176 2.692 1.00 54.69 89 ALA A CA 1
ATOM 687 C C . ALA A 1 89 ? -3.878 -11.878 3.533 1.00 54.69 89 ALA A C 1
ATOM 689 O O . ALA A 1 89 ? -3.982 -11.262 4.592 1.00 54.69 89 ALA A O 1
ATOM 690 N N . VAL A 1 90 ? -2.706 -12.339 3.096 1.00 45.38 90 VAL A N 1
ATOM 691 C CA . VAL A 1 90 ? -1.437 -12.001 3.730 1.00 45.38 90 VAL A CA 1
ATOM 692 C C . VAL A 1 90 ? -0.934 -10.724 3.069 1.00 45.38 90 VAL A C 1
ATOM 694 O O . VAL A 1 90 ? -0.397 -10.759 1.964 1.00 45.38 90 VAL A O 1
ATOM 697 N N . LEU A 1 91 ? -1.113 -9.581 3.739 1.00 48.31 91 LEU A N 1
ATOM 698 C CA . LEU A 1 91 ? -0.244 -8.442 3.452 1.00 48.31 91 LEU A CA 1
ATOM 699 C C . LEU A 1 91 ? 1.197 -8.923 3.675 1.00 48.31 91 LEU A C 1
ATOM 701 O O . LEU A 1 91 ? 1.427 -9.581 4.696 1.00 48.31 91 LEU A O 1
ATOM 705 N N . PRO A 1 92 ? 2.144 -8.662 2.751 1.00 40.97 92 PRO A N 1
ATOM 706 C CA . PRO A 1 92 ? 3.541 -8.986 2.996 1.00 40.97 92 PRO A CA 1
ATOM 707 C C . PRO A 1 92 ? 3.907 -8.402 4.355 1.00 40.97 92 PRO A C 1
ATOM 709 O O . PRO A 1 92 ? 3.628 -7.229 4.610 1.00 40.97 92 PRO A O 1
ATOM 712 N N . GLU A 1 93 ? 4.412 -9.258 5.247 1.00 38.09 93 GLU A N 1
ATOM 713 C CA . GLU A 1 93 ? 4.858 -8.843 6.569 1.00 38.09 93 GLU A CA 1
ATOM 714 C C . GLU A 1 93 ? 5.795 -7.652 6.359 1.00 38.09 93 GLU A C 1
ATOM 716 O O . GLU A 1 93 ? 6.849 -7.796 5.740 1.00 38.09 93 GLU A O 1
ATOM 721 N N . GLU A 1 94 ? 5.376 -6.459 6.794 1.00 39.31 94 GLU A N 1
ATOM 722 C CA . GLU A 1 94 ? 6.291 -5.333 6.914 1.00 39.31 94 GLU A CA 1
ATOM 723 C C . GLU A 1 94 ? 7.396 -5.823 7.849 1.00 39.31 94 GLU A C 1
ATOM 725 O O . GLU A 1 94 ? 7.152 -6.038 9.041 1.00 39.31 94 GLU A O 1
ATOM 730 N N . GLU A 1 95 ? 8.588 -6.075 7.296 1.00 36.22 95 GLU A N 1
ATOM 731 C CA . GLU A 1 95 ? 9.789 -6.321 8.080 1.00 36.22 95 GLU A CA 1
ATOM 732 C C . GLU A 1 95 ? 9.862 -5.219 9.135 1.00 36.22 95 GLU A C 1
ATOM 734 O O . GLU A 1 95 ? 10.027 -4.038 8.830 1.00 36.22 95 GLU A O 1
ATOM 739 N N . THR A 1 96 ? 9.672 -5.612 10.393 1.00 42.84 96 THR A N 1
ATOM 740 C CA . THR A 1 96 ? 9.803 -4.749 11.561 1.00 42.84 96 THR A CA 1
ATOM 741 C C . THR A 1 96 ? 11.198 -4.134 11.569 1.00 42.84 96 THR A C 1
ATOM 743 O O . THR A 1 96 ? 12.151 -4.738 12.058 1.00 42.84 96 THR A O 1
ATOM 746 N N . GLY A 1 97 ? 11.307 -2.926 11.025 1.00 35.88 97 GLY A N 1
ATOM 747 C CA . GLY A 1 97 ? 12.536 -2.160 10.922 1.00 35.88 97 GLY A CA 1
ATOM 748 C C . GLY A 1 97 ? 12.254 -0.674 11.106 1.00 35.88 97 GLY A C 1
ATOM 749 O O . GLY A 1 97 ? 11.970 0.025 10.147 1.00 35.88 97 GLY A O 1
ATOM 750 N N . ALA A 1 98 ? 12.390 -0.226 12.356 1.00 32.16 98 ALA A N 1
ATOM 751 C CA . ALA A 1 98 ? 12.459 1.163 12.817 1.00 32.16 98 ALA A CA 1
ATOM 752 C C . ALA A 1 98 ? 11.199 2.044 12.668 1.00 32.16 98 ALA A C 1
ATOM 754 O O . ALA A 1 98 ? 10.684 2.313 11.586 1.00 32.16 98 ALA A O 1
ATOM 755 N N . GLU A 1 99 ? 10.762 2.569 13.818 1.00 41.56 99 GLU A N 1
ATOM 756 C CA . GLU A 1 99 ? 9.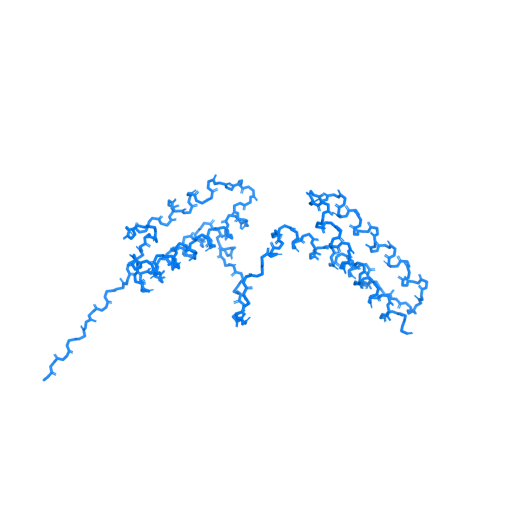810 3.670 13.957 1.00 41.56 99 GLU A CA 1
ATOM 757 C C . GLU A 1 99 ? 10.151 4.811 12.987 1.00 41.56 99 GLU A C 1
ATOM 759 O O . GLU A 1 99 ? 11.073 5.591 13.219 1.00 41.56 99 GLU A O 1
ATOM 764 N N . THR A 1 100 ? 9.379 4.935 11.909 1.00 38.34 100 THR A N 1
ATOM 765 C CA . THR A 1 100 ? 9.374 6.145 11.087 1.00 38.34 100 THR A CA 1
ATOM 766 C C . THR A 1 100 ? 8.098 6.900 11.426 1.00 38.34 100 THR A C 1
ATOM 768 O O . THR A 1 100 ? 6.990 6.396 11.245 1.00 38.34 100 THR A O 1
ATOM 771 N N . GLN A 1 101 ? 8.255 8.090 12.010 1.00 32.50 101 GLN A N 1
ATOM 772 C CA . GLN A 1 101 ? 7.152 9.017 12.266 1.00 32.50 101 GLN A CA 1
ATOM 773 C C . GLN A 1 101 ? 6.332 9.222 10.980 1.00 32.50 101 GLN A C 1
ATOM 775 O O . GLN A 1 101 ? 6.922 9.238 9.900 1.00 32.50 101 GLN A O 1
ATOM 780 N N . PRO A 1 102 ? 4.998 9.394 11.061 1.00 37.72 102 PRO A N 1
ATOM 781 C CA . PRO A 1 102 ? 4.184 9.581 9.871 1.00 37.72 102 PRO A CA 1
ATOM 782 C C . PRO A 1 102 ? 4.554 10.916 9.227 1.00 37.72 102 PRO A C 1
ATOM 784 O O . PRO A 1 102 ? 4.158 11.987 9.696 1.00 37.72 102 PRO A O 1
ATOM 787 N N . ASP A 1 103 ? 5.331 10.840 8.151 1.00 36.62 103 ASP A N 1
ATOM 788 C CA . ASP A 1 103 ? 5.575 11.969 7.277 1.00 36.62 103 ASP A CA 1
ATOM 789 C C . ASP A 1 103 ? 4.228 12.363 6.657 1.00 36.62 103 ASP A C 1
ATOM 791 O O . ASP A 1 103 ? 3.516 11.540 6.072 1.00 36.62 103 ASP A O 1
ATOM 795 N N . ARG A 1 104 ? 3.830 13.628 6.814 1.00 39.88 104 ARG A N 1
ATOM 796 C CA . ARG A 1 104 ? 2.535 14.170 6.349 1.00 39.88 104 ARG A CA 1
ATOM 797 C C . ARG A 1 104 ? 2.444 14.266 4.815 1.00 39.88 104 ARG A C 1
ATOM 799 O O . ARG A 1 104 ? 1.559 14.936 4.288 1.00 39.88 104 ARG A O 1
ATOM 806 N N . HIS A 1 105 ? 3.341 13.581 4.116 1.00 40.75 105 HIS A N 1
ATOM 807 C CA . HIS A 1 105 ? 3.505 13.548 2.672 1.00 40.75 105 HIS A CA 1
ATOM 808 C C . HIS A 1 105 ? 3.429 12.133 2.097 1.00 40.75 105 HIS A C 1
ATOM 810 O O . HIS A 1 105 ? 3.955 11.911 1.013 1.00 40.75 105 HIS A O 1
ATOM 816 N N . ALA A 1 106 ? 2.790 11.180 2.787 1.00 44.75 106 ALA A N 1
ATOM 817 C CA . ALA A 1 106 ? 2.554 9.857 2.215 1.00 44.75 106 ALA A CA 1
ATOM 818 C C . ALA A 1 106 ? 1.769 10.000 0.900 1.00 44.75 106 ALA A C 1
ATOM 820 O O . ALA A 1 106 ? 0.562 10.264 0.900 1.00 44.75 106 ALA A O 1
ATOM 821 N N . GLU A 1 107 ? 2.494 9.889 -0.217 1.00 47.50 107 GLU A N 1
ATOM 822 C CA . GLU A 1 107 ? 1.936 9.914 -1.558 1.00 47.50 107 GLU A CA 1
ATOM 823 C C . GLU A 1 107 ? 0.844 8.835 -1.632 1.00 47.50 107 GLU A C 1
ATOM 825 O O . GLU A 1 107 ? 1.038 7.727 -1.119 1.00 47.50 107 GLU A O 1
ATOM 830 N N . PRO A 1 108 ? -0.338 9.146 -2.197 1.00 51.25 108 PRO A N 1
ATOM 831 C CA . PRO A 1 108 ? -1.384 8.163 -2.436 1.00 51.25 108 PRO A CA 1
ATOM 832 C C . PRO A 1 108 ? -0.792 6.855 -2.979 1.00 51.25 108 PRO A C 1
ATOM 834 O O . PRO A 1 108 ? 0.077 6.913 -3.847 1.00 51.25 108 PRO A O 1
ATOM 837 N N . PRO A 1 109 ? -1.247 5.677 -2.518 1.00 56.78 109 PRO A N 1
ATOM 838 C CA . PRO A 1 109 ? -0.640 4.394 -2.890 1.00 56.78 109 PRO A CA 1
ATOM 839 C C . PRO A 1 109 ? -0.598 4.171 -4.410 1.00 56.78 109 PRO A C 1
ATOM 841 O O . PRO A 1 109 ? 0.299 3.512 -4.917 1.00 56.78 109 PRO A O 1
ATOM 844 N N . GLU A 1 110 ? -1.522 4.779 -5.154 1.00 66.88 110 GLU A N 1
ATOM 845 C CA . GLU A 1 110 ? -1.526 4.793 -6.618 1.00 66.88 110 GLU A CA 1
ATOM 846 C C . GLU A 1 110 ? -0.355 5.584 -7.229 1.00 66.88 110 GLU A C 1
ATOM 848 O O . GLU A 1 110 ? 0.219 5.144 -8.219 1.00 66.88 110 GLU A O 1
ATOM 853 N N . ILE A 1 111 ? 0.060 6.698 -6.618 1.00 70.94 111 ILE A N 1
ATOM 854 C CA . ILE A 1 111 ? 1.249 7.460 -7.034 1.00 70.94 111 ILE A CA 1
ATOM 855 C C . ILE A 1 111 ? 2.505 6.620 -6.826 1.00 70.94 111 ILE A C 1
ATOM 857 O O . ILE A 1 111 ? 3.311 6.533 -7.744 1.00 70.94 111 ILE A O 1
ATOM 861 N N . ALA A 1 112 ? 2.627 5.938 -5.684 1.00 72.56 112 ALA A N 1
ATOM 862 C CA . ALA A 1 112 ? 3.763 5.060 -5.405 1.00 72.56 112 ALA A CA 1
ATOM 863 C C . ALA A 1 112 ? 3.843 3.869 -6.380 1.00 72.56 112 ALA A C 1
ATOM 865 O O . ALA A 1 112 ? 4.929 3.506 -6.823 1.00 72.56 112 ALA A O 1
ATOM 866 N N . VAL A 1 113 ? 2.703 3.280 -6.765 1.00 77.00 113 VAL A N 1
ATOM 867 C CA . VAL A 1 113 ? 2.660 2.192 -7.761 1.00 77.00 113 VAL A CA 1
ATOM 868 C C . VAL A 1 113 ? 3.036 2.697 -9.154 1.00 77.00 113 VAL A C 1
ATOM 870 O O . VAL A 1 113 ? 3.833 2.059 -9.840 1.00 77.00 113 VAL A O 1
ATOM 873 N N . VAL A 1 114 ? 2.496 3.845 -9.576 1.00 76.25 114 VAL A N 1
ATOM 874 C CA . VAL A 1 114 ? 2.836 4.447 -10.875 1.00 76.25 114 VAL A CA 1
ATOM 875 C C . VAL A 1 114 ? 4.299 4.886 -10.906 1.00 76.25 114 VAL A C 1
ATOM 877 O O . VAL A 1 114 ? 4.965 4.705 -11.920 1.00 76.25 114 VAL A O 1
ATOM 880 N N . GLU A 1 115 ? 4.824 5.410 -9.801 1.00 81.12 115 GLU A N 1
ATOM 881 C CA . GLU A 1 115 ? 6.232 5.768 -9.661 1.00 81.12 115 GLU A CA 1
ATOM 882 C C . GLU A 1 115 ? 7.141 4.542 -9.757 1.00 81.12 115 GLU A C 1
ATOM 884 O O . GLU A 1 115 ? 8.084 4.553 -10.545 1.00 81.12 115 GLU A O 1
ATOM 889 N N . ALA A 1 116 ? 6.845 3.472 -9.015 1.00 81.56 116 ALA A N 1
ATOM 890 C CA . ALA A 1 116 ? 7.619 2.236 -9.074 1.00 81.56 116 ALA A CA 1
ATOM 891 C C . ALA A 1 116 ? 7.624 1.651 -10.493 1.00 81.56 116 ALA A C 1
ATOM 893 O O . ALA A 1 116 ? 8.691 1.351 -11.027 1.00 81.56 116 ALA A O 1
ATOM 894 N N . ALA A 1 117 ? 6.457 1.589 -11.142 1.00 81.44 117 ALA A N 1
ATOM 895 C CA . ALA A 1 117 ? 6.339 1.128 -12.522 1.00 81.44 117 ALA A CA 1
ATOM 896 C C . ALA A 1 117 ? 7.108 2.033 -13.502 1.00 81.44 117 ALA A C 1
ATOM 898 O O . ALA A 1 117 ? 7.753 1.541 -14.426 1.00 81.44 117 ALA A O 1
ATOM 899 N N . ALA A 1 118 ? 7.069 3.354 -13.307 1.00 79.94 118 ALA A N 1
ATOM 900 C CA . ALA A 1 118 ? 7.802 4.306 -14.135 1.00 79.94 118 ALA A CA 1
ATOM 901 C C . ALA A 1 118 ? 9.324 4.155 -13.975 1.00 79.94 118 ALA A C 1
ATOM 903 O O . ALA A 1 118 ? 10.051 4.163 -14.969 1.00 79.94 118 ALA A O 1
ATOM 904 N N . LEU A 1 119 ? 9.814 3.980 -12.745 1.00 82.81 119 LEU A N 1
ATOM 905 C CA . LEU A 1 119 ? 11.235 3.771 -12.453 1.00 82.81 119 LEU A CA 1
ATOM 906 C C . LEU A 1 119 ? 11.737 2.410 -12.954 1.00 82.81 119 LEU A C 1
ATOM 908 O O . LEU A 1 119 ? 12.856 2.315 -13.467 1.00 82.81 119 LEU A O 1
ATOM 912 N N . GLU A 1 120 ? 10.912 1.369 -12.857 1.00 85.69 120 GLU A N 1
ATOM 913 C CA . GLU A 1 120 ? 11.201 0.046 -13.413 1.00 85.69 120 GLU A CA 1
ATOM 914 C C . GLU A 1 120 ? 11.268 0.094 -14.944 1.00 85.69 120 GLU A C 1
ATOM 916 O O . GLU A 1 120 ? 12.248 -0.363 -15.530 1.00 85.69 120 GLU A O 1
ATOM 921 N N . ALA A 1 121 ? 10.295 0.732 -15.603 1.00 80.31 121 ALA A N 1
ATOM 922 C CA . ALA A 1 121 ? 10.282 0.890 -17.057 1.00 80.31 121 ALA A CA 1
ATOM 923 C C . ALA A 1 121 ? 11.485 1.698 -17.570 1.00 80.31 121 ALA A C 1
ATOM 925 O O . ALA A 1 121 ? 12.087 1.351 -18.590 1.00 80.31 121 ALA A O 1
ATOM 926 N N . VAL A 1 122 ? 11.868 2.752 -16.841 1.00 81.69 122 VAL A N 1
ATOM 927 C CA . VAL A 1 122 ? 13.095 3.513 -17.098 1.00 81.69 122 VAL A CA 1
ATOM 928 C C . VAL A 1 122 ? 14.319 2.616 -16.988 1.00 81.69 122 VAL A C 1
ATOM 930 O O . VAL A 1 122 ? 15.136 2.619 -17.900 1.00 81.69 122 VAL A O 1
ATOM 933 N N . THR A 1 123 ? 14.439 1.828 -15.920 1.00 85.19 123 THR A N 1
ATOM 934 C CA . THR A 1 123 ? 15.592 0.938 -15.715 1.00 85.19 123 THR A CA 1
ATOM 935 C C . THR A 1 123 ? 15.659 -0.135 -16.801 1.00 85.19 123 THR A C 1
ATOM 937 O O . THR A 1 123 ? 16.717 -0.346 -17.388 1.00 85.19 123 THR A O 1
ATOM 940 N N . SER A 1 124 ? 14.517 -0.718 -17.173 1.00 84.44 124 SER A N 1
ATOM 941 C CA . SER A 1 124 ? 14.440 -1.747 -18.212 1.00 84.44 124 SER A CA 1
ATOM 942 C C . SER A 1 124 ? 14.857 -1.244 -19.597 1.00 84.44 124 SER A C 1
ATOM 944 O O . SER A 1 124 ? 15.402 -1.996 -20.409 1.00 84.44 124 SER A O 1
ATOM 946 N N . ALA A 1 125 ? 14.693 0.053 -19.877 1.00 82.56 125 ALA A N 1
ATOM 947 C CA . ALA A 1 125 ? 15.211 0.644 -21.107 1.00 82.56 125 ALA A CA 1
ATOM 948 C C . ALA A 1 125 ? 16.744 0.529 -21.220 1.00 82.56 125 ALA A C 1
ATOM 950 O O . ALA A 1 125 ? 17.254 0.533 -22.340 1.00 82.56 125 ALA A O 1
ATOM 951 N N . PHE A 1 126 ? 17.459 0.385 -20.100 1.00 83.06 126 PHE A N 1
ATOM 952 C CA . PHE A 1 126 ? 18.914 0.250 -20.028 1.00 83.06 126 PHE A CA 1
ATOM 953 C C . PHE A 1 126 ? 19.412 -1.199 -19.873 1.00 83.06 126 PHE A C 1
ATOM 955 O O . PHE A 1 126 ? 20.617 -1.415 -19.945 1.00 83.06 126 PHE A O 1
ATOM 962 N N . ASP A 1 127 ? 18.524 -2.196 -19.760 1.00 82.56 127 ASP A N 1
ATOM 963 C CA . ASP A 1 127 ? 18.900 -3.622 -19.652 1.00 82.56 127 ASP A CA 1
ATOM 964 C C . ASP A 1 127 ? 19.491 -4.201 -20.950 1.00 82.56 127 ASP A C 1
ATOM 966 O O . ASP A 1 127 ? 20.055 -5.298 -20.976 1.00 82.56 127 ASP A O 1
ATOM 970 N N . ALA A 1 128 ? 19.344 -3.487 -22.069 1.00 73.75 128 ALA A N 1
ATOM 971 C CA . ALA A 1 128 ? 19.914 -3.914 -23.336 1.00 73.75 128 ALA A CA 1
ATOM 972 C C . ALA A 1 128 ? 21.455 -3.880 -23.278 1.00 73.75 128 ALA A C 1
ATOM 974 O O . ALA A 1 128 ? 22.014 -2.906 -22.776 1.00 73.75 128 ALA A O 1
ATOM 975 N N . PRO A 1 129 ? 22.157 -4.863 -23.877 1.00 70.56 129 PRO A N 1
ATOM 976 C CA . PRO A 1 129 ? 23.612 -4.838 -23.970 1.00 70.56 129 PRO A CA 1
ATOM 977 C C . PRO A 1 129 ? 24.107 -3.504 -24.539 1.00 70.56 129 PRO A C 1
ATOM 979 O O . PRO A 1 129 ? 23.633 -3.046 -25.589 1.00 70.56 129 PRO A O 1
ATOM 982 N N . THR A 1 130 ? 25.051 -2.884 -23.835 1.00 72.00 130 THR A N 1
ATOM 983 C CA . THR A 1 130 ? 25.668 -1.615 -24.224 1.00 72.00 130 THR A CA 1
ATOM 984 C C . THR A 1 130 ? 27.119 -1.869 -24.621 1.00 72.00 130 THR A C 1
ATOM 986 O O . THR A 1 130 ? 27.784 -2.758 -24.095 1.00 72.00 130 THR A O 1
ATOM 989 N N . ASP A 1 131 ? 27.605 -1.098 -25.583 1.00 77.25 131 ASP A N 1
ATOM 990 C CA . ASP A 1 131 ? 29.002 -1.078 -26.014 1.00 77.25 131 ASP A CA 1
ATOM 991 C C . ASP A 1 131 ? 29.833 -0.043 -25.230 1.00 77.25 131 ASP A C 1
ATOM 993 O O . ASP A 1 131 ? 30.943 0.290 -25.638 1.00 77.25 131 ASP A O 1
ATOM 997 N N . GLY A 1 132 ? 29.288 0.497 -24.129 1.00 71.69 132 GLY A N 1
ATOM 998 C CA . GLY A 1 132 ? 29.896 1.585 -23.355 1.00 71.69 132 GLY A CA 1
ATOM 999 C C . GLY A 1 132 ? 29.925 2.935 -24.082 1.00 71.69 132 GLY A C 1
ATOM 1000 O O . GLY A 1 132 ? 30.599 3.861 -23.639 1.00 71.69 132 GLY A O 1
ATOM 1001 N N . SER A 1 133 ? 29.241 3.075 -25.226 1.00 82.38 133 SER A N 1
ATOM 1002 C CA . SER A 1 133 ? 29.287 4.312 -26.007 1.00 82.38 133 SER A CA 1
ATOM 1003 C C . SER A 1 133 ? 28.288 5.363 -25.514 1.00 82.38 133 SER A C 1
ATOM 1005 O O . SER A 1 133 ? 27.118 5.080 -25.240 1.00 82.38 133 SER A O 1
ATOM 1007 N N . ALA A 1 134 ? 28.719 6.629 -25.509 1.00 75.94 134 ALA A N 1
ATOM 1008 C CA . ALA A 1 134 ? 27.850 7.758 -25.174 1.00 75.94 134 ALA A CA 1
ATOM 1009 C C . ALA A 1 134 ? 26.680 7.938 -26.144 1.00 75.94 134 ALA A C 1
ATOM 1011 O O . ALA A 1 134 ? 25.581 8.315 -25.737 1.00 75.94 134 ALA A O 1
ATOM 1012 N N . ALA A 1 135 ? 26.878 7.591 -27.417 1.00 76.19 135 ALA A N 1
ATOM 1013 C CA . ALA A 1 135 ? 25.803 7.582 -28.399 1.00 76.19 135 ALA A CA 1
ATOM 1014 C C . ALA A 1 135 ? 24.720 6.555 -28.035 1.00 76.19 135 ALA A C 1
ATOM 1016 O O . ALA A 1 135 ? 23.528 6.856 -28.128 1.00 76.19 135 ALA A O 1
ATOM 1017 N N . ARG A 1 136 ? 25.113 5.359 -27.574 1.00 75.88 136 ARG A N 1
ATOM 1018 C CA . ARG A 1 136 ? 24.162 4.337 -27.136 1.00 75.88 136 ARG A CA 1
ATOM 1019 C C . ARG A 1 136 ? 23.456 4.753 -25.853 1.00 75.88 136 ARG A C 1
ATOM 1021 O O . ARG A 1 136 ? 22.232 4.677 -25.819 1.00 75.88 136 ARG A O 1
ATOM 1028 N N . ALA A 1 137 ? 24.186 5.254 -24.857 1.00 76.56 137 ALA A N 1
ATOM 1029 C CA . ALA A 1 137 ? 23.603 5.741 -23.607 1.00 76.56 137 ALA A CA 1
ATOM 1030 C C . ALA A 1 137 ? 22.562 6.852 -23.847 1.00 76.56 137 ALA A C 1
ATOM 1032 O O . ALA A 1 137 ? 21.472 6.811 -23.279 1.00 76.56 137 ALA A O 1
ATOM 1033 N N . HIS A 1 138 ? 22.838 7.783 -24.769 1.00 79.44 138 HIS A N 1
ATOM 1034 C CA . HIS A 1 138 ? 21.893 8.836 -25.144 1.00 79.44 138 HIS A CA 1
ATOM 1035 C C . HIS A 1 138 ? 20.609 8.286 -25.789 1.00 79.44 138 HIS A C 1
ATOM 1037 O O . HIS A 1 138 ? 19.512 8.697 -25.422 1.00 79.44 138 HIS A O 1
ATOM 1043 N N . VAL A 1 139 ? 20.719 7.312 -26.700 1.00 83.94 139 VAL A N 1
ATOM 1044 C CA . VAL A 1 139 ? 19.546 6.666 -27.322 1.00 83.94 139 VAL A CA 1
ATOM 1045 C C . VAL A 1 139 ? 18.691 5.925 -26.288 1.00 83.94 139 VAL A C 1
ATOM 1047 O O . VAL A 1 139 ? 17.461 5.968 -26.364 1.00 83.94 139 VAL A O 1
ATOM 1050 N N . LEU A 1 140 ? 19.318 5.256 -25.315 1.00 84.00 140 LEU A N 1
ATOM 1051 C CA . LEU A 1 140 ? 18.603 4.581 -24.227 1.00 84.00 140 LEU A CA 1
ATOM 1052 C C . LEU A 1 140 ? 17.914 5.596 -23.302 1.00 84.00 140 LEU A C 1
ATOM 1054 O O . LEU A 1 140 ? 16.752 5.399 -22.951 1.00 84.00 140 LEU A O 1
ATOM 1058 N N . ALA A 1 141 ? 18.568 6.722 -23.005 1.00 84.25 141 ALA A N 1
ATOM 1059 C CA . ALA A 1 141 ? 17.987 7.814 -22.228 1.00 84.25 141 ALA A CA 1
ATOM 1060 C C . ALA A 1 141 ? 16.765 8.446 -22.913 1.00 84.25 141 ALA A C 1
ATOM 1062 O O . ALA A 1 141 ? 15.733 8.625 -22.270 1.00 84.25 141 ALA A O 1
ATOM 1063 N N . GLU A 1 142 ? 16.833 8.732 -24.216 1.00 84.81 142 GLU A N 1
ATOM 1064 C CA . GLU A 1 142 ? 15.686 9.252 -24.977 1.00 84.81 142 GLU A CA 1
ATOM 1065 C C . GLU A 1 142 ? 14.518 8.258 -24.991 1.00 84.81 142 GLU A C 1
ATOM 1067 O O . GLU A 1 142 ? 13.362 8.634 -24.785 1.00 84.81 142 GLU A O 1
ATOM 1072 N N . ARG A 1 143 ? 14.808 6.961 -25.144 1.00 83.69 143 ARG A N 1
ATOM 1073 C CA . ARG A 1 143 ? 13.785 5.911 -25.075 1.00 83.69 143 ARG A CA 1
ATOM 1074 C C . ARG A 1 143 ? 13.150 5.813 -23.686 1.00 83.69 143 ARG A C 1
ATOM 1076 O O . ARG A 1 143 ? 11.933 5.644 -23.589 1.00 83.69 143 ARG A O 1
ATOM 1083 N N . ALA A 1 144 ? 13.947 5.922 -22.625 1.00 83.75 144 ALA A N 1
ATOM 1084 C CA . ALA A 1 144 ? 13.462 5.921 -21.249 1.00 83.75 144 ALA A CA 1
ATOM 1085 C C . ALA A 1 144 ? 12.555 7.134 -20.975 1.00 83.75 144 ALA A C 1
ATOM 1087 O O . ALA A 1 144 ? 11.468 6.969 -20.425 1.00 83.75 144 ALA A O 1
ATOM 1088 N N . ARG A 1 145 ? 12.943 8.332 -21.439 1.00 86.31 145 ARG A N 1
ATOM 1089 C CA . ARG A 1 145 ? 12.137 9.565 -21.332 1.00 86.31 145 ARG A CA 1
ATOM 1090 C C . ARG A 1 145 ? 10.810 9.463 -22.075 1.00 86.31 145 ARG A C 1
ATOM 1092 O O . ARG A 1 145 ? 9.775 9.830 -21.526 1.00 86.31 145 ARG A O 1
ATOM 1099 N N . GLU A 1 146 ? 10.820 8.938 -23.296 1.00 85.69 146 GLU A N 1
ATOM 1100 C CA . GLU A 1 146 ? 9.598 8.741 -24.082 1.00 85.69 146 GLU A CA 1
ATOM 1101 C C . GLU A 1 146 ? 8.657 7.721 -23.419 1.00 85.69 146 GLU A C 1
ATOM 1103 O O . GLU A 1 146 ? 7.443 7.916 -23.391 1.00 85.69 146 GLU A O 1
ATOM 1108 N N . THR A 1 147 ? 9.213 6.657 -22.831 1.00 85.12 147 THR A N 1
ATOM 1109 C CA . THR A 1 147 ? 8.441 5.646 -22.089 1.00 85.12 147 THR A CA 1
ATOM 1110 C C . THR A 1 147 ? 7.797 6.255 -20.844 1.00 85.12 147 THR A C 1
ATOM 1112 O O . THR A 1 147 ? 6.587 6.141 -20.657 1.00 85.12 147 THR A O 1
ATOM 1115 N N . LEU A 1 148 ? 8.585 6.978 -20.046 1.00 87.06 148 LEU A N 1
ATOM 1116 C CA . LEU A 1 148 ? 8.122 7.715 -18.873 1.00 87.06 148 LEU A CA 1
ATOM 1117 C C . LEU A 1 148 ? 7.006 8.703 -19.230 1.00 87.06 148 LEU A C 1
ATOM 1119 O O . LEU A 1 148 ? 5.983 8.756 -18.552 1.00 87.06 148 LEU A O 1
ATOM 1123 N N . ARG A 1 149 ? 7.178 9.468 -20.313 1.00 87.19 149 ARG A N 1
ATOM 1124 C CA . ARG A 1 149 ? 6.186 10.444 -20.766 1.00 87.19 149 ARG A CA 1
ATOM 1125 C C . ARG A 1 149 ? 4.853 9.781 -21.099 1.00 87.19 149 ARG A C 1
ATOM 1127 O O . ARG A 1 149 ? 3.834 10.228 -20.589 1.00 87.19 149 ARG A O 1
ATOM 1134 N N . ARG A 1 150 ? 4.858 8.705 -21.892 1.00 86.44 150 ARG A N 1
ATOM 1135 C CA . ARG A 1 150 ? 3.629 7.972 -22.244 1.00 86.44 150 ARG A CA 1
ATOM 1136 C C . ARG A 1 150 ? 2.921 7.429 -21.007 1.00 86.44 150 ARG A C 1
ATOM 1138 O O . ARG A 1 150 ? 1.726 7.636 -20.858 1.00 86.44 150 ARG A O 1
ATOM 1145 N N . MET A 1 151 ? 3.669 6.823 -20.084 1.00 84.75 151 MET A N 1
ATOM 1146 C CA . MET A 1 151 ? 3.104 6.298 -18.837 1.00 84.75 151 MET A CA 1
ATOM 1147 C C . MET A 1 151 ? 2.454 7.388 -17.977 1.00 84.75 151 MET A C 1
ATOM 1149 O O . MET A 1 151 ? 1.393 7.166 -17.402 1.00 84.75 151 MET A O 1
ATOM 1153 N N . LEU A 1 152 ? 3.068 8.571 -17.885 1.00 86.31 152 LEU A N 1
ATOM 1154 C CA . LEU A 1 152 ? 2.522 9.683 -17.103 1.00 86.31 152 LEU A CA 1
ATOM 1155 C C . LEU A 1 152 ? 1.362 10.399 -17.812 1.00 86.31 152 LEU A C 1
ATOM 1157 O O . LEU A 1 152 ? 0.456 10.887 -17.129 1.00 86.31 152 LEU A O 1
ATOM 1161 N N . ASP A 1 153 ? 1.373 10.461 -19.144 1.00 85.25 153 ASP A N 1
ATOM 1162 C CA . ASP A 1 153 ? 0.281 11.017 -19.951 1.00 85.25 153 ASP A CA 1
ATOM 1163 C C . ASP A 1 153 ? -0.974 10.126 -19.875 1.00 85.25 153 ASP A C 1
ATOM 1165 O O . ASP A 1 153 ? -2.078 10.656 -19.748 1.00 85.25 153 ASP A O 1
ATOM 1169 N N . ASP A 1 154 ? -0.799 8.800 -19.841 1.00 81.62 154 ASP A N 1
ATOM 1170 C CA . ASP A 1 154 ? -1.881 7.816 -19.679 1.00 81.62 154 ASP A CA 1
ATOM 1171 C C . ASP A 1 154 ? -2.380 7.688 -18.224 1.00 81.62 154 ASP A C 1
ATOM 1173 O O . ASP A 1 154 ? -3.408 7.062 -17.962 1.00 81.62 154 ASP A O 1
ATOM 1177 N N . SER A 1 155 ? -1.672 8.285 -17.261 1.00 76.25 155 SER A N 1
ATOM 1178 C CA . SER A 1 155 ? -2.048 8.245 -15.846 1.00 76.25 155 SER A CA 1
ATOM 1179 C C . SER A 1 155 ? -3.044 9.354 -15.473 1.00 76.25 155 SER A C 1
ATOM 1181 O O . SER A 1 155 ? -2.885 10.516 -15.859 1.00 76.25 155 SER A O 1
ATOM 1183 N N . GLU A 1 156 ? -4.025 9.045 -14.616 1.00 82.00 156 GLU A N 1
ATOM 1184 C CA . GLU A 1 156 ? -4.952 10.042 -14.040 1.00 82.00 156 GLU A CA 1
ATOM 1185 C C . GLU A 1 156 ? -4.303 10.889 -12.919 1.00 82.00 156 GLU A C 1
ATOM 1187 O O . GLU A 1 156 ? -4.980 11.561 -12.137 1.00 82.00 156 GLU A O 1
ATOM 1192 N N . LEU A 1 157 ? -2.967 10.890 -12.829 1.00 79.00 157 LEU A N 1
ATOM 1193 C CA . LEU A 1 157 ? -2.249 11.496 -11.719 1.00 79.00 157 LEU A CA 1
ATOM 1194 C C . LEU A 1 157 ? -2.369 13.032 -11.677 1.00 79.00 157 LEU A C 1
ATOM 1196 O O . LEU A 1 157 ? -2.294 13.729 -12.707 1.00 79.00 157 LEU A O 1
ATOM 1200 N N . PRO A 1 158 ? -2.426 13.616 -10.463 1.00 84.50 158 PRO A N 1
ATOM 1201 C CA . PRO A 1 158 ? -2.305 15.053 -10.283 1.00 84.50 158 PRO A CA 1
ATOM 1202 C C . PRO A 1 158 ? -1.020 15.593 -10.924 1.00 84.50 158 PRO A C 1
ATOM 1204 O O . PRO A 1 158 ? 0.050 14.989 -10.843 1.00 84.50 158 PRO A O 1
ATOM 1207 N N . LYS A 1 159 ? -1.095 16.786 -11.527 1.00 80.75 159 LYS A N 1
ATOM 1208 C CA . LYS A 1 159 ? 0.048 17.438 -12.197 1.00 80.75 159 LYS A CA 1
ATOM 1209 C C . LYS A 1 159 ? 1.291 17.560 -11.300 1.00 80.75 159 LYS A C 1
ATOM 1211 O O . LYS A 1 159 ? 2.408 17.455 -11.796 1.00 80.75 159 LYS A O 1
ATOM 1216 N N . ALA A 1 160 ? 1.096 17.781 -9.998 1.00 80.38 160 ALA A N 1
ATOM 1217 C CA . ALA A 1 160 ? 2.185 17.863 -9.026 1.00 80.38 160 ALA A CA 1
ATOM 1218 C C . ALA A 1 160 ? 2.920 16.521 -8.856 1.00 80.38 160 ALA A C 1
ATOM 1220 O O . ALA A 1 160 ? 4.145 16.506 -8.901 1.00 80.38 160 ALA A O 1
ATOM 1221 N N . ALA A 1 161 ? 2.179 15.412 -8.756 1.00 80.31 161 ALA A N 1
ATOM 1222 C CA . ALA A 1 161 ? 2.743 14.068 -8.641 1.00 80.31 161 ALA A CA 1
ATOM 1223 C C . ALA A 1 161 ? 3.497 13.667 -9.914 1.00 80.31 161 ALA A C 1
ATOM 1225 O O . ALA A 1 161 ? 4.640 13.234 -9.841 1.00 80.31 161 ALA A O 1
ATOM 1226 N N . ARG A 1 162 ? 2.921 13.931 -11.098 1.00 82.88 162 ARG A N 1
ATOM 1227 C CA . ARG A 1 162 ? 3.615 13.690 -12.377 1.00 82.88 162 ARG A CA 1
ATOM 1228 C C . ARG A 1 162 ? 4.961 14.402 -12.440 1.00 82.88 162 ARG A C 1
ATOM 1230 O O . ARG A 1 162 ? 5.949 13.787 -12.808 1.00 82.88 162 ARG A O 1
ATOM 1237 N N . LYS A 1 163 ? 5.014 15.672 -12.026 1.00 84.38 163 LYS A N 1
ATOM 1238 C CA . LYS A 1 163 ? 6.256 16.455 -12.013 1.00 84.38 163 LYS A CA 1
ATOM 1239 C C . LYS A 1 163 ? 7.316 15.862 -11.077 1.00 84.38 163 LYS A C 1
ATOM 1241 O O . LYS A 1 163 ? 8.494 15.871 -11.425 1.00 84.38 163 LYS A O 1
ATOM 1246 N N . GLU A 1 164 ? 6.911 15.376 -9.908 1.00 83.62 164 GLU A N 1
ATOM 1247 C CA . GLU A 1 164 ? 7.830 14.781 -8.935 1.00 83.62 164 GLU A CA 1
ATOM 1248 C C . GLU A 1 164 ? 8.353 13.414 -9.401 1.00 83.62 164 GLU A C 1
ATOM 1250 O O . GLU A 1 164 ? 9.564 13.190 -9.367 1.00 83.62 164 GLU A O 1
ATOM 1255 N N . ILE A 1 165 ? 7.483 12.562 -9.956 1.00 85.06 16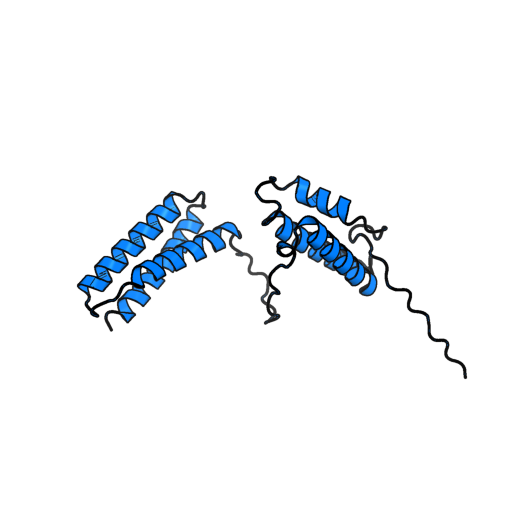5 ILE A N 1
ATOM 1256 C CA . ILE A 1 165 ? 7.886 11.294 -10.583 1.00 85.06 165 ILE A CA 1
ATOM 1257 C C . ILE A 1 165 ? 8.838 11.561 -11.752 1.00 85.06 165 ILE A C 1
ATOM 1259 O O . ILE A 1 165 ? 9.887 10.926 -11.840 1.00 85.06 165 ILE A O 1
ATOM 1263 N N . THR A 1 166 ? 8.530 12.534 -12.621 1.00 86.75 166 THR A N 1
ATOM 1264 C CA . THR A 1 166 ? 9.427 12.918 -13.721 1.00 86.75 166 THR A CA 1
ATOM 1265 C C . THR A 1 166 ? 10.803 13.310 -13.198 1.00 86.75 166 THR A C 1
ATOM 1267 O O . THR A 1 166 ? 11.800 12.806 -13.699 1.00 86.75 166 THR A O 1
ATOM 1270 N N . ARG A 1 167 ? 10.873 14.145 -12.155 1.00 88.00 167 ARG A N 1
ATOM 1271 C CA . ARG A 1 167 ? 12.143 14.588 -11.565 1.00 88.00 167 ARG A CA 1
ATOM 1272 C C . ARG A 1 167 ? 12.984 13.418 -11.046 1.00 88.00 167 ARG A C 1
ATOM 1274 O O . ARG A 1 167 ? 14.189 13.382 -11.284 1.00 88.00 167 ARG A O 1
ATOM 1281 N N . ARG A 1 168 ? 12.368 12.473 -10.330 1.00 84.50 168 ARG A N 1
ATOM 1282 C CA . ARG A 1 168 ? 13.060 11.295 -9.775 1.00 84.50 168 ARG A CA 1
ATOM 1283 C C . ARG A 1 168 ? 13.506 10.331 -10.877 1.00 84.50 168 ARG A C 1
ATOM 1285 O O . ARG A 1 168 ? 14.645 9.872 -10.867 1.00 84.50 168 ARG A O 1
ATOM 1292 N N . ALA A 1 169 ? 12.646 10.081 -11.861 1.00 87.31 169 ALA A N 1
ATOM 1293 C CA . ALA A 1 169 ? 12.967 9.243 -13.008 1.00 87.31 169 ALA A CA 1
ATOM 1294 C C . ALA A 1 169 ? 14.071 9.854 -13.890 1.00 87.31 169 ALA A C 1
ATOM 1296 O O . ALA A 1 169 ? 14.959 9.135 -14.335 1.00 87.31 169 ALA A O 1
ATOM 1297 N N . GLU A 1 170 ? 14.082 11.173 -14.090 1.00 84.88 170 GLU A N 1
ATOM 1298 C CA . GLU A 1 170 ? 15.162 11.871 -14.797 1.00 84.88 170 GLU A CA 1
ATOM 1299 C C . GLU A 1 170 ? 16.502 11.765 -14.066 1.00 84.88 170 GLU A C 1
ATOM 1301 O O . GLU A 1 170 ? 17.511 11.485 -14.710 1.00 84.88 170 GLU A O 1
ATOM 1306 N N . ALA A 1 171 ? 16.518 11.924 -12.738 1.00 86.38 171 ALA A N 1
ATOM 1307 C CA . ALA A 1 171 ? 17.730 11.712 -11.945 1.00 86.38 171 ALA A CA 1
ATOM 1308 C C . ALA A 1 171 ? 18.269 10.285 -12.137 1.00 86.38 171 ALA A C 1
ATOM 1310 O O . ALA A 1 171 ? 19.449 10.099 -12.421 1.00 86.38 171 ALA A O 1
ATOM 1311 N N . ARG A 1 172 ? 17.379 9.284 -12.104 1.00 85.00 172 ARG A N 1
ATOM 1312 C CA . ARG A 1 172 ? 17.753 7.886 -12.337 1.00 85.00 172 ARG A CA 1
ATOM 1313 C C . ARG A 1 172 ? 18.299 7.638 -13.747 1.00 85.00 172 ARG A C 1
ATOM 1315 O O . ARG A 1 172 ? 19.241 6.867 -13.899 1.00 85.00 172 ARG A O 1
ATOM 1322 N N . ILE A 1 173 ? 17.727 8.276 -14.770 1.00 83.19 173 ILE A N 1
ATOM 1323 C CA . ILE A 1 173 ? 18.228 8.202 -16.152 1.00 83.19 173 ILE A CA 1
ATOM 1324 C C . ILE A 1 173 ? 19.654 8.752 -16.232 1.00 83.19 173 ILE A C 1
ATOM 1326 O O . ILE A 1 173 ? 20.495 8.124 -16.869 1.00 83.19 173 ILE A O 1
ATOM 1330 N N . CYS A 1 174 ? 19.934 9.890 -15.591 1.00 83.69 174 CYS A N 1
ATOM 1331 C CA . CYS A 1 174 ? 21.283 10.455 -15.548 1.00 83.69 174 CYS A CA 1
ATOM 1332 C C . CYS A 1 174 ? 22.272 9.490 -14.880 1.00 83.69 174 CYS A C 1
ATOM 1334 O O . CYS A 1 174 ? 23.289 9.167 -15.487 1.00 83.69 174 CYS A O 1
ATOM 1336 N N . ASP A 1 175 ? 21.925 8.935 -13.714 1.00 85.94 175 ASP A N 1
ATOM 1337 C CA . ASP A 1 175 ? 22.780 7.967 -13.013 1.00 85.94 175 ASP A CA 1
ATOM 1338 C C . ASP A 1 175 ? 23.092 6.724 -13.867 1.00 85.94 175 ASP A C 1
ATOM 1340 O O . ASP A 1 175 ? 24.188 6.170 -13.798 1.00 85.94 175 ASP A O 1
ATOM 1344 N N . LEU A 1 176 ? 22.116 6.245 -14.648 1.00 81.75 176 LEU A N 1
ATOM 1345 C CA . LEU A 1 176 ? 22.277 5.083 -15.528 1.00 81.75 176 LEU A CA 1
ATOM 1346 C C . LEU A 1 176 ? 23.126 5.400 -16.764 1.00 81.75 176 LEU A C 1
ATOM 1348 O O . LEU A 1 176 ? 23.893 4.550 -17.213 1.00 81.75 176 LEU A O 1
ATOM 1352 N N . VAL A 1 177 ? 23.016 6.616 -17.303 1.00 81.38 177 VAL A N 1
ATOM 1353 C CA . VAL A 1 177 ? 23.894 7.089 -18.380 1.00 81.38 177 VAL A CA 1
ATOM 1354 C C . V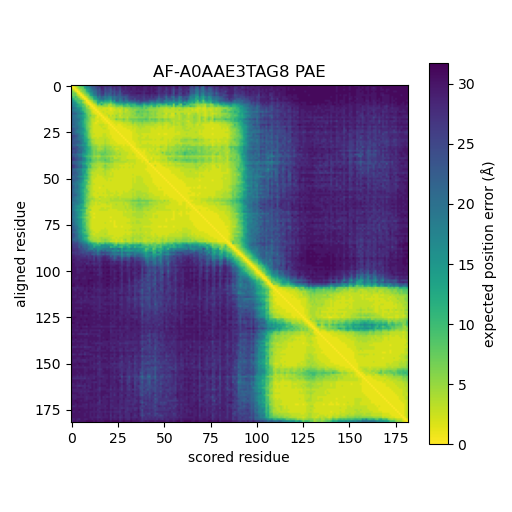AL A 1 177 ? 25.336 7.159 -17.884 1.00 81.38 177 VAL A C 1
ATOM 1356 O O . VAL A 1 177 ? 26.204 6.574 -18.527 1.00 81.38 177 VAL A O 1
ATOM 1359 N N . ASP A 1 178 ? 25.574 7.759 -16.717 1.00 82.81 178 ASP A N 1
ATOM 1360 C CA . ASP A 1 178 ? 26.911 7.890 -16.123 1.00 82.81 178 ASP A CA 1
ATOM 1361 C C . ASP A 1 178 ? 27.560 6.522 -15.837 1.00 82.81 178 ASP A C 1
ATOM 1363 O O . ASP A 1 178 ? 28.771 6.363 -15.956 1.00 82.81 178 ASP A O 1
ATOM 1367 N N . GLN A 1 179 ? 26.765 5.492 -15.530 1.00 82.69 179 GLN A N 1
ATOM 1368 C CA . GLN A 1 179 ? 27.262 4.118 -15.361 1.00 82.69 179 GLN A CA 1
ATOM 1369 C C . GLN A 1 179 ? 27.705 3.455 -16.672 1.00 82.69 179 GLN A C 1
ATOM 1371 O O . GLN A 1 179 ? 28.560 2.569 -16.654 1.00 82.69 179 GLN A O 1
ATOM 1376 N N . ILE A 1 180 ? 27.119 3.849 -17.805 1.00 77.94 180 ILE A N 1
ATOM 1377 C CA . ILE A 1 180 ? 27.478 3.337 -19.136 1.00 77.94 180 ILE A CA 1
ATOM 1378 C C . ILE A 1 180 ? 28.636 4.139 -19.732 1.00 77.94 180 ILE A C 1
ATOM 1380 O O . ILE A 1 180 ? 29.446 3.579 -20.471 1.00 77.94 180 ILE A O 1
ATOM 1384 N N . THR A 1 181 ? 28.717 5.430 -19.406 1.00 74.44 181 THR A N 1
ATOM 1385 C CA . THR A 1 181 ? 29.754 6.362 -19.860 1.00 74.44 181 THR A CA 1
ATOM 1386 C C . THR A 1 181 ? 30.544 6.936 -18.677 1.00 74.44 181 THR A C 1
ATOM 1388 O O . THR A 1 181 ? 30.390 8.126 -18.387 1.00 74.44 181 THR A O 1
ATOM 1391 N N . PRO A 1 182 ? 31.346 6.116 -17.974 1.00 61.50 182 PRO A N 1
ATOM 1392 C CA . PRO A 1 182 ? 32.148 6.583 -16.846 1.00 61.50 182 PRO A CA 1
ATOM 1393 C C . PRO A 1 182 ? 33.266 7.554 -17.254 1.00 61.50 182 PRO A C 1
ATOM 1395 O O . PRO A 1 182 ? 33.738 7.490 -18.416 1.00 61.50 182 PRO A O 1
#

Organism: NCBI:txid3033385

Foldseek 3Di:
DDDDDDPPDQAAAAQLQARHHDPLVVLLCVQCVVPPPVCCLPVSLVSSVVVLVVSLVVSCVVVSDDPRNSVNNVVVNLVVLCVVNNPSSDDPPPPPDDDDDPDPCPDDVVLVVLLVVLLVLLVVLLPDDDPLDLVSLVVSLVVSLVSLVVSLVPDPDDPVSSVVSSVVSNVSSVVSSVVSHD